Protein AF-A0A7X8MLB0-F1 (afdb_monomer)

Structure (mmCIF, N/CA/C/O backbone):
data_AF-A0A7X8MLB0-F1
#
_entry.id   AF-A0A7X8MLB0-F1
#
loop_
_atom_site.group_PDB
_atom_site.id
_atom_site.type_symbol
_atom_site.label_atom_id
_atom_site.label_alt_id
_atom_site.label_comp_id
_atom_site.label_asym_id
_atom_site.label_entity_id
_atom_site.label_seq_id
_atom_site.pdbx_PDB_ins_code
_atom_site.Cartn_x
_atom_site.Cartn_y
_atom_site.Cartn_z
_atom_site.occupancy
_atom_site.B_iso_or_equiv
_atom_site.auth_seq_id
_atom_site.auth_comp_id
_atom_site.auth_asym_id
_atom_site.auth_atom_id
_atom_site.pdbx_PDB_model_num
ATOM 1 N N . GLY A 1 1 ? 17.097 11.335 -36.780 1.00 75.88 1 GLY A N 1
ATOM 2 C CA . GLY A 1 1 ? 16.894 11.159 -35.341 1.00 75.88 1 GLY A CA 1
ATOM 3 C C . GLY A 1 1 ? 16.564 9.727 -34.998 1.00 75.88 1 GLY A C 1
ATOM 4 O O . GLY A 1 1 ? 16.256 8.957 -35.901 1.00 75.88 1 GLY A O 1
ATOM 5 N N . GLY A 1 2 ? 16.671 9.376 -33.719 1.00 93.12 2 GLY A N 1
ATOM 6 C CA . GLY A 1 2 ? 16.409 8.037 -33.179 1.00 93.12 2 GLY A CA 1
ATOM 7 C C . GLY A 1 2 ? 15.905 8.108 -31.736 1.00 93.12 2 GLY A C 1
ATOM 8 O O . GLY A 1 2 ? 15.562 9.189 -31.262 1.00 93.12 2 GLY A O 1
ATOM 9 N N . ILE A 1 3 ? 15.863 6.971 -31.044 1.00 95.88 3 ILE A N 1
ATOM 10 C CA . ILE A 1 3 ? 15.524 6.905 -29.617 1.00 95.88 3 ILE A CA 1
ATOM 11 C C . ILE A 1 3 ? 16.820 6.787 -28.817 1.00 95.88 3 ILE A C 1
ATOM 13 O O . ILE A 1 3 ? 17.641 5.917 -29.106 1.00 95.88 3 ILE A O 1
ATOM 17 N N . LEU A 1 4 ? 16.985 7.642 -27.809 1.00 95.56 4 LEU A N 1
ATOM 18 C CA . LEU A 1 4 ? 17.976 7.452 -26.756 1.00 95.56 4 LEU A CA 1
ATOM 19 C C . LEU A 1 4 ? 17.242 6.885 -25.543 1.00 95.56 4 LEU A C 1
ATOM 21 O O . LEU A 1 4 ? 16.436 7.585 -24.934 1.00 95.56 4 LEU A O 1
ATOM 25 N N . PHE A 1 5 ? 17.486 5.614 -25.229 1.00 96.69 5 PHE A N 1
ATOM 26 C CA . PHE A 1 5 ? 16.967 4.991 -24.015 1.00 96.69 5 PHE A CA 1
ATOM 27 C C . PHE A 1 5 ? 18.030 5.037 -22.919 1.00 96.69 5 PHE A C 1
ATOM 29 O O . PHE A 1 5 ? 19.157 4.594 -23.149 1.00 96.69 5 PHE A O 1
ATOM 36 N N . ILE A 1 6 ? 17.675 5.570 -21.751 1.00 94.94 6 ILE A N 1
ATOM 37 C CA . ILE A 1 6 ? 18.539 5.582 -20.567 1.00 94.94 6 ILE A CA 1
ATOM 38 C C . ILE A 1 6 ? 17.769 4.949 -19.416 1.00 94.94 6 ILE A C 1
ATOM 40 O O . ILE A 1 6 ? 16.798 5.524 -18.920 1.00 94.94 6 ILE A O 1
ATOM 44 N N . ASP A 1 7 ? 18.211 3.766 -19.005 1.00 94.56 7 ASP A N 1
ATOM 45 C CA . ASP A 1 7 ? 17.739 3.151 -17.770 1.00 94.56 7 ASP A CA 1
ATOM 46 C C . ASP A 1 7 ? 18.422 3.804 -16.562 1.00 94.56 7 ASP A C 1
ATOM 48 O O . ASP A 1 7 ? 19.517 4.355 -16.684 1.00 94.56 7 ASP A O 1
ATOM 52 N N . GLU A 1 8 ? 17.762 3.753 -15.411 1.00 92.19 8 GLU A N 1
ATOM 53 C CA . GLU A 1 8 ? 18.256 4.295 -14.140 1.00 92.19 8 GLU A CA 1
ATOM 54 C C . GLU A 1 8 ? 18.731 5.766 -14.209 1.00 92.19 8 GLU A C 1
ATOM 56 O O . GLU A 1 8 ? 19.708 6.155 -13.570 1.00 92.19 8 GLU A O 1
ATOM 61 N N . ILE A 1 9 ? 18.014 6.639 -14.935 1.00 92.62 9 ILE A N 1
ATOM 62 C CA . ILE A 1 9 ? 18.381 8.066 -15.083 1.00 92.62 9 ILE A CA 1
ATOM 63 C C . ILE A 1 9 ? 18.523 8.793 -13.736 1.00 92.62 9 ILE A C 1
ATOM 65 O O . ILE A 1 9 ? 19.246 9.780 -13.636 1.00 92.62 9 ILE A O 1
ATOM 69 N N . GLY A 1 10 ? 17.853 8.307 -12.688 1.00 89.88 10 GLY A N 1
ATOM 70 C CA . GLY A 1 10 ? 17.958 8.870 -11.343 1.00 89.88 10 GLY A CA 1
ATOM 71 C C . GLY A 1 10 ? 19.294 8.617 -10.646 1.00 89.88 10 GLY A C 1
ATOM 72 O O . GLY A 1 10 ? 19.620 9.354 -9.724 1.00 89.88 10 GLY A O 1
ATOM 73 N N . GLU A 1 11 ? 20.078 7.635 -11.092 1.00 92.50 11 GLU A N 1
ATOM 74 C CA . GLU A 1 11 ? 21.445 7.408 -10.602 1.00 92.50 11 GLU A CA 1
ATOM 75 C C . GLU A 1 11 ? 22.467 8.324 -11.297 1.00 92.50 11 GLU A C 1
ATOM 77 O O . GLU A 1 11 ? 23.601 8.468 -10.839 1.00 92.50 11 GLU A O 1
ATOM 82 N N . MET A 1 12 ? 22.079 8.966 -12.406 1.00 91.44 12 MET A N 1
ATOM 83 C CA . MET A 1 12 ? 22.925 9.926 -13.107 1.00 91.44 12 MET A CA 1
ATOM 84 C C . MET A 1 12 ? 23.097 11.187 -12.265 1.00 91.44 12 MET A C 1
ATOM 86 O O . MET A 1 12 ? 22.115 11.775 -11.809 1.00 91.44 12 MET A O 1
ATOM 90 N N . ASP A 1 13 ? 24.335 11.654 -12.111 1.00 89.94 13 ASP A N 1
ATOM 91 C CA . ASP A 1 13 ? 24.597 12.885 -11.378 1.00 89.94 13 ASP A CA 1
ATOM 92 C C . ASP A 1 13 ? 23.930 14.104 -12.040 1.00 89.94 13 ASP A C 1
ATOM 94 O O . ASP A 1 13 ? 23.676 14.164 -13.249 1.00 89.94 13 ASP A O 1
ATOM 98 N N . GLN A 1 14 ? 23.659 15.121 -11.227 1.00 85.81 14 GLN A N 1
ATOM 99 C CA . GLN A 1 14 ? 22.890 16.282 -11.661 1.00 85.81 14 GLN A CA 1
ATOM 100 C C . GLN A 1 14 ? 23.606 17.117 -12.738 1.00 85.81 14 GLN A C 1
ATOM 102 O O . GLN A 1 14 ? 22.943 17.774 -13.544 1.00 85.81 14 GLN A O 1
ATOM 107 N N . LEU A 1 15 ? 24.944 17.088 -12.796 1.00 88.31 15 LEU A N 1
ATOM 108 C CA . LEU A 1 15 ? 25.703 17.785 -13.834 1.00 88.31 15 LEU A CA 1
ATOM 109 C C . LEU A 1 15 ? 25.493 17.107 -15.192 1.00 88.31 15 LEU A C 1
ATOM 111 O O . LEU A 1 15 ? 25.243 17.800 -16.181 1.00 88.31 15 LEU A O 1
ATOM 115 N N . LEU A 1 16 ? 25.552 15.775 -15.248 1.00 90.00 16 LEU A N 1
ATOM 116 C CA . LEU A 1 16 ? 25.266 15.015 -16.463 1.00 90.00 16 LEU A CA 1
ATOM 117 C C . LEU A 1 16 ? 23.807 15.158 -16.904 1.00 90.00 16 LEU A C 1
ATOM 119 O O . LEU A 1 16 ? 23.569 15.379 -18.091 1.00 90.00 16 LEU A O 1
ATOM 123 N N . GLN A 1 17 ? 22.846 15.146 -15.975 1.00 89.50 17 GLN A N 1
ATOM 124 C CA . GLN A 1 17 ? 21.438 15.411 -16.304 1.00 89.50 17 GLN A CA 1
ATOM 125 C C . GLN A 1 17 ? 21.255 16.799 -16.944 1.00 89.50 17 GLN A C 1
ATOM 127 O O . GLN A 1 17 ? 20.556 16.939 -17.948 1.00 89.50 17 GLN A O 1
ATOM 132 N N . ASN A 1 18 ? 21.929 17.827 -16.416 1.00 88.62 18 ASN A N 1
ATOM 133 C CA . ASN A 1 18 ? 21.887 19.178 -16.982 1.00 88.62 18 ASN A CA 1
ATOM 134 C C . ASN A 1 18 ? 22.575 19.259 -18.356 1.00 88.62 18 ASN A C 1
ATOM 136 O O . ASN A 1 18 ? 22.093 19.961 -19.245 1.00 88.62 18 ASN A O 1
ATOM 140 N N . LYS A 1 19 ? 23.679 18.527 -18.563 1.00 90.12 19 LYS A N 1
ATOM 141 C CA . LYS A 1 19 ? 24.317 18.414 -19.886 1.00 90.12 19 LYS A CA 1
ATOM 142 C C . LYS A 1 19 ? 23.384 17.738 -20.890 1.00 90.12 19 LYS A C 1
ATOM 144 O O . LYS A 1 19 ? 23.244 18.236 -22.003 1.00 90.12 19 LYS A O 1
ATOM 149 N N . LEU A 1 20 ? 22.713 16.655 -20.497 1.00 92.50 20 LEU A N 1
ATOM 150 C CA . LEU A 1 20 ? 21.730 15.966 -21.332 1.00 92.50 20 LEU A CA 1
ATOM 151 C C . LEU A 1 20 ? 20.558 16.887 -21.696 1.00 92.50 20 LEU A C 1
ATOM 153 O O . LEU A 1 20 ? 20.163 16.933 -22.859 1.00 92.50 20 LEU A O 1
ATOM 157 N N . LEU A 1 21 ? 20.061 17.674 -20.738 1.00 91.94 21 LEU A N 1
ATOM 158 C CA . LEU A 1 21 ? 19.027 18.681 -20.981 1.00 91.94 21 LEU A CA 1
ATOM 159 C C . LEU A 1 21 ? 19.464 19.688 -22.053 1.00 91.94 21 LEU A C 1
ATOM 161 O O . LEU A 1 21 ? 18.720 19.940 -22.996 1.00 91.94 21 LEU A O 1
ATOM 165 N N . LYS A 1 22 ? 20.692 20.209 -21.949 1.00 91.81 22 LYS A N 1
ATOM 166 C CA . LYS A 1 22 ? 21.244 21.139 -22.939 1.00 91.81 22 LYS A CA 1
ATOM 167 C C . LYS A 1 22 ? 21.326 20.507 -24.331 1.00 91.81 22 LYS A C 1
ATOM 169 O O . LYS A 1 22 ? 20.982 21.140 -25.320 1.00 91.81 22 LYS A O 1
ATOM 174 N N . VAL A 1 23 ? 21.711 19.233 -24.413 1.00 93.94 23 VAL A N 1
ATOM 175 C CA . VAL A 1 23 ? 21.733 18.492 -25.684 1.00 93.94 23 VAL A CA 1
ATOM 176 C C . VAL A 1 23 ? 20.327 18.348 -26.275 1.00 93.94 23 VAL A C 1
ATOM 178 O O . VAL A 1 23 ? 20.166 18.492 -27.485 1.00 93.94 23 VAL A O 1
ATOM 181 N N . MET A 1 24 ? 19.309 18.096 -25.446 1.00 93.00 24 MET A N 1
ATOM 182 C CA . MET A 1 24 ? 17.912 18.033 -25.897 1.00 93.00 24 MET A CA 1
ATOM 183 C C . MET A 1 24 ? 17.410 19.385 -26.426 1.00 93.00 24 MET A C 1
ATOM 185 O O . MET A 1 24 ? 16.632 19.412 -27.379 1.00 93.00 24 MET A O 1
ATOM 189 N N . GLU A 1 25 ? 17.849 20.495 -25.825 1.00 92.25 25 GLU A N 1
ATOM 190 C CA . GLU A 1 25 ? 17.516 21.859 -26.260 1.00 92.25 25 GLU A CA 1
ATOM 191 C C . GLU A 1 25 ? 18.207 22.228 -27.577 1.00 92.25 25 GLU A C 1
ATOM 193 O O . GLU A 1 25 ? 17.547 22.629 -28.536 1.00 92.25 25 GLU A O 1
ATOM 198 N N . ASP A 1 26 ? 19.526 22.044 -27.636 1.00 93.19 26 ASP A N 1
ATOM 199 C CA . ASP A 1 26 ? 20.359 22.450 -28.770 1.00 93.19 26 ASP A CA 1
ATOM 200 C C . ASP A 1 26 ? 20.247 21.476 -29.956 1.00 93.19 26 ASP A C 1
ATOM 202 O O . ASP A 1 26 ? 20.662 21.790 -31.076 1.00 93.19 26 ASP A O 1
ATOM 206 N N . LYS A 1 27 ? 19.727 20.261 -29.715 1.00 94.31 27 LYS A N 1
ATOM 207 C CA . LYS A 1 27 ? 19.747 19.117 -30.647 1.00 94.31 27 LYS A CA 1
ATOM 208 C C . LYS A 1 27 ? 21.145 18.832 -31.197 1.00 94.31 27 LYS A C 1
ATOM 210 O O . LYS A 1 27 ? 21.307 18.322 -32.312 1.00 94.31 27 LYS A O 1
ATOM 215 N N . ARG A 1 28 ? 22.170 19.191 -30.426 1.00 93.56 28 ARG A N 1
ATOM 216 C CA . ARG A 1 28 ? 23.588 19.083 -30.761 1.00 93.56 28 ARG A CA 1
ATOM 217 C C . ARG A 1 28 ? 24.391 18.773 -29.509 1.00 93.56 28 ARG A C 1
ATOM 219 O O . ARG A 1 28 ? 24.087 19.254 -28.423 1.00 93.56 28 ARG A O 1
ATOM 226 N N . VAL A 1 29 ? 25.437 17.975 -29.680 1.00 92.31 29 VAL A N 1
ATOM 227 C CA . VAL A 1 29 ? 26.425 17.687 -28.638 1.00 92.31 29 VAL A CA 1
ATOM 228 C C . VAL A 1 29 ? 27.712 18.416 -28.978 1.00 92.31 29 VAL A C 1
ATOM 230 O O . VAL A 1 29 ? 28.248 18.253 -30.075 1.00 92.31 29 VAL A O 1
ATOM 233 N N . TYR A 1 30 ? 28.217 19.181 -28.016 1.00 88.81 30 TYR A N 1
ATOM 234 C CA . TYR A 1 30 ? 29.536 19.798 -28.071 1.00 88.81 30 TYR A CA 1
ATOM 235 C C . TYR A 1 30 ? 30.523 18.956 -27.266 1.00 88.81 30 TYR A C 1
ATOM 237 O O . TYR A 1 30 ? 30.190 18.455 -26.190 1.00 88.81 30 TYR A O 1
ATOM 245 N N . PHE A 1 31 ? 31.729 18.785 -27.801 1.00 87.38 31 PHE A N 1
ATOM 246 C CA . PHE A 1 31 ? 32.771 17.974 -27.181 1.00 87.38 31 PHE A CA 1
ATOM 247 C C . PHE A 1 31 ? 33.761 18.869 -26.444 1.00 87.38 31 PHE A C 1
ATOM 249 O O . PHE A 1 31 ? 34.205 19.887 -26.966 1.00 87.38 31 PHE A O 1
ATOM 256 N N . GLU A 1 32 ? 34.139 18.455 -25.240 1.00 83.25 32 GLU A N 1
ATOM 257 C CA . GLU A 1 32 ? 35.184 19.092 -24.445 1.00 83.25 32 GLU A CA 1
ATOM 258 C C . GLU A 1 32 ? 36.290 18.063 -24.210 1.00 83.25 32 GLU A C 1
ATOM 260 O O . GLU A 1 32 ? 36.026 16.928 -23.810 1.00 83.25 32 GLU A O 1
ATOM 265 N N . SER A 1 33 ? 37.539 18.439 -24.483 1.00 85.50 33 SER A N 1
ATOM 266 C CA . SER A 1 33 ? 38.702 17.597 -24.213 1.00 85.50 33 SER A CA 1
ATOM 267 C C . SER A 1 33 ? 39.874 18.467 -23.798 1.00 85.50 33 SER A C 1
ATOM 269 O O . SER A 1 33 ? 40.210 19.425 -24.489 1.00 85.50 33 SER A O 1
ATOM 271 N N . SER A 1 34 ? 40.539 18.097 -22.705 1.00 86.25 34 SER A N 1
ATOM 272 C CA . SER A 1 34 ? 41.794 18.721 -22.272 1.00 86.25 34 SER A CA 1
ATOM 273 C C . SER A 1 34 ? 42.952 18.498 -23.254 1.00 86.25 34 SER A C 1
ATOM 275 O O . SER A 1 34 ? 43.983 19.150 -23.132 1.00 86.25 34 SER A O 1
ATOM 277 N N . TYR A 1 35 ? 42.789 17.587 -24.218 1.00 83.00 35 TYR A N 1
ATOM 278 C CA . TYR A 1 35 ? 43.778 17.259 -25.246 1.00 83.00 35 TYR A CA 1
ATOM 279 C C . TYR A 1 35 ? 43.482 17.907 -26.605 1.00 83.00 35 TYR A C 1
ATOM 281 O O . TYR A 1 35 ? 44.219 17.677 -27.562 1.00 83.00 35 TYR A O 1
ATOM 289 N N . TYR A 1 36 ? 42.397 18.677 -26.718 1.00 86.88 36 TYR A N 1
ATOM 290 C CA . TYR A 1 36 ? 42.054 19.379 -27.948 1.00 86.88 36 TYR A CA 1
ATOM 291 C C . TYR A 1 36 ? 42.668 20.782 -27.951 1.00 86.88 36 TYR A C 1
ATOM 293 O O . TYR A 1 36 ? 42.323 21.616 -27.117 1.00 86.88 36 TYR A O 1
ATOM 301 N N . ASP A 1 37 ? 43.547 21.041 -28.920 1.00 87.25 37 ASP A N 1
ATOM 302 C CA . ASP A 1 37 ? 44.067 22.376 -29.215 1.00 87.25 37 ASP A CA 1
ATOM 303 C C . ASP A 1 37 ? 43.554 22.823 -30.599 1.00 87.25 37 ASP A C 1
ATOM 305 O O . ASP A 1 37 ? 43.917 22.207 -31.610 1.00 87.25 37 ASP A O 1
ATOM 309 N N . PRO A 1 38 ? 42.730 23.888 -30.693 1.00 84.88 38 PRO A N 1
ATOM 310 C CA . PRO A 1 38 ? 42.233 24.384 -31.978 1.00 84.88 38 PRO A CA 1
ATOM 311 C C . PRO A 1 38 ? 43.366 24.804 -32.934 1.00 84.88 38 PRO A C 1
ATOM 313 O O . PRO A 1 38 ? 43.187 24.776 -34.159 1.00 84.88 38 PRO A O 1
ATOM 316 N N . HIS A 1 39 ? 44.552 25.126 -32.409 1.00 88.00 39 HIS A N 1
ATOM 317 C CA . HIS A 1 39 ? 45.716 25.558 -33.177 1.00 88.00 39 HIS A CA 1
ATOM 318 C C . HIS A 1 39 ? 46.655 24.418 -33.607 1.00 88.00 39 HIS A C 1
ATOM 320 O O . HIS A 1 39 ? 47.503 24.658 -34.464 1.00 88.00 39 HIS A O 1
ATOM 326 N N . ASP A 1 40 ? 46.491 23.176 -33.125 1.00 90.56 40 ASP A N 1
ATOM 327 C CA . ASP A 1 40 ? 47.338 22.058 -33.575 1.00 90.56 40 ASP A CA 1
ATOM 328 C C . ASP A 1 40 ? 46.998 21.685 -35.030 1.00 90.56 40 ASP A C 1
ATOM 330 O O . ASP A 1 40 ? 45.890 21.243 -35.356 1.00 90.56 40 ASP A O 1
ATOM 334 N N . GLU A 1 41 ? 47.948 21.890 -35.942 1.00 88.12 41 GLU A N 1
ATOM 335 C CA . GLU A 1 41 ? 47.798 21.610 -37.375 1.00 88.12 41 GLU A CA 1
ATOM 336 C C . GLU A 1 41 ? 47.713 20.111 -37.696 1.00 88.12 41 GLU A C 1
ATOM 338 O O . GLU A 1 41 ? 47.231 19.738 -38.767 1.00 88.12 41 GLU A O 1
ATOM 343 N N . ARG A 1 42 ? 48.130 19.239 -36.768 1.00 90.62 42 ARG A N 1
ATOM 344 C CA . ARG A 1 42 ? 48.067 17.777 -36.926 1.00 90.62 42 ARG A CA 1
ATOM 345 C C . ARG A 1 42 ? 46.659 17.227 -36.716 1.00 90.62 42 ARG A C 1
ATOM 347 O O . ARG A 1 42 ? 46.381 16.107 -37.141 1.00 90.62 42 ARG A O 1
ATOM 354 N N . ILE A 1 43 ? 45.764 17.992 -36.082 1.00 88.31 43 ILE A N 1
ATOM 355 C CA . ILE A 1 43 ? 44.370 17.587 -35.885 1.00 88.31 43 ILE A CA 1
ATOM 356 C C . ILE A 1 43 ? 43.606 17.750 -37.208 1.00 88.31 43 ILE A C 1
ATOM 358 O O . ILE A 1 43 ? 43.533 18.860 -37.748 1.00 88.31 43 ILE A O 1
ATOM 362 N N . PRO A 1 44 ? 42.979 16.681 -37.737 1.00 91.94 44 PRO A N 1
ATOM 363 C CA . PRO A 1 44 ? 42.219 16.767 -38.976 1.00 91.94 44 PRO A CA 1
ATOM 364 C C . PRO A 1 44 ? 41.097 17.811 -38.916 1.00 91.94 44 PRO A C 1
ATOM 366 O O . PRO A 1 44 ? 40.369 17.904 -37.928 1.00 91.94 44 PRO A O 1
ATOM 369 N N . ARG A 1 45 ? 40.876 18.545 -40.017 1.00 87.75 45 ARG A N 1
ATOM 370 C CA . ARG A 1 45 ? 39.834 19.593 -40.100 1.00 87.75 45 ARG A CA 1
ATOM 371 C C . ARG A 1 45 ? 38.427 19.104 -39.735 1.00 87.75 45 ARG A C 1
ATOM 373 O O . ARG A 1 45 ? 37.641 19.879 -39.204 1.00 87.75 45 ARG A O 1
ATOM 380 N N . TYR A 1 46 ? 38.100 17.840 -40.015 1.00 86.69 46 TYR A N 1
ATOM 381 C CA . TYR A 1 46 ? 36.794 17.277 -39.658 1.00 86.69 46 TYR A CA 1
ATOM 382 C C . TYR A 1 46 ? 36.627 17.103 -38.140 1.00 86.69 46 TYR A C 1
ATOM 384 O O . TYR A 1 46 ? 35.523 17.287 -37.641 1.00 86.69 46 TYR A O 1
ATOM 392 N N . ILE A 1 47 ? 37.709 16.820 -37.402 1.00 86.50 47 ILE A N 1
ATOM 393 C CA . ILE A 1 47 ? 37.698 16.795 -35.933 1.00 86.50 47 ILE A CA 1
ATOM 394 C C . ILE A 1 47 ? 37.523 18.215 -35.395 1.00 86.50 47 ILE A C 1
ATOM 396 O O . ILE A 1 47 ? 36.680 18.422 -34.532 1.00 86.50 47 ILE A O 1
ATOM 400 N N . LYS A 1 48 ? 38.233 19.208 -35.951 1.00 87.69 48 LYS A N 1
ATOM 401 C CA . LYS A 1 48 ? 38.061 20.615 -35.541 1.00 87.69 48 LYS A CA 1
ATOM 402 C C . LYS A 1 48 ? 36.611 21.083 -35.692 1.00 87.69 48 LYS A C 1
ATOM 404 O O . LYS A 1 48 ? 36.038 21.608 -34.746 1.00 87.69 48 LYS A O 1
ATOM 409 N N . ARG A 1 49 ? 35.971 20.753 -36.822 1.00 86.94 49 ARG A N 1
ATOM 410 C CA . ARG A 1 49 ? 34.536 21.005 -37.044 1.00 86.94 49 ARG A CA 1
ATOM 411 C C . ARG A 1 49 ? 33.623 20.318 -36.030 1.00 86.94 49 ARG A C 1
ATOM 413 O O . ARG A 1 49 ? 32.626 20.901 -35.639 1.00 86.94 49 ARG A O 1
ATOM 420 N N . ILE A 1 50 ? 33.937 19.098 -35.593 1.00 88.00 50 ILE A N 1
ATOM 421 C CA . ILE A 1 50 ? 33.146 18.399 -34.564 1.00 88.00 50 ILE A CA 1
ATOM 422 C C . ILE A 1 50 ? 33.185 19.151 -33.225 1.00 88.00 50 ILE A C 1
ATOM 424 O O . ILE A 1 50 ? 32.166 19.218 -32.542 1.00 88.00 50 ILE A O 1
ATOM 428 N N . PHE A 1 51 ? 34.333 19.724 -32.858 1.00 88.69 51 PHE A N 1
ATOM 429 C CA . PHE A 1 51 ? 34.480 20.511 -31.631 1.00 88.69 51 PHE A CA 1
ATOM 430 C C . PHE A 1 51 ? 33.883 21.924 -31.757 1.00 88.69 51 PHE A C 1
ATOM 432 O O . PHE A 1 51 ? 33.293 22.411 -30.799 1.00 88.69 51 PHE A O 1
ATOM 439 N N . GLU A 1 52 ? 33.997 22.564 -32.925 1.00 86.81 52 GLU A N 1
ATOM 440 C CA . GLU A 1 52 ? 33.466 23.912 -33.188 1.00 86.81 52 GLU A CA 1
ATOM 441 C C . GLU A 1 52 ? 31.943 23.918 -33.391 1.00 86.81 52 GLU A C 1
ATOM 443 O O . GLU A 1 52 ? 31.220 24.660 -32.728 1.00 86.81 52 GLU A O 1
ATOM 448 N N . ASP A 1 53 ? 31.446 23.068 -34.289 1.00 88.88 53 ASP A N 1
ATOM 449 C CA . ASP A 1 53 ? 30.042 23.068 -34.705 1.00 88.88 53 ASP A CA 1
ATOM 450 C C . ASP A 1 53 ? 29.184 22.135 -33.835 1.00 88.88 53 ASP A C 1
ATOM 452 O O . ASP A 1 53 ? 27.952 22.237 -33.824 1.00 88.88 53 ASP A O 1
ATOM 456 N N . GLY A 1 54 ? 29.808 21.195 -33.122 1.00 90.19 54 GLY A N 1
ATOM 457 C CA . GLY A 1 54 ? 29.123 20.088 -32.462 1.00 90.19 54 GLY A CA 1
ATOM 458 C C . GLY A 1 54 ? 28.593 19.044 -33.452 1.00 90.19 54 GLY A C 1
ATOM 459 O O . GLY A 1 54 ? 28.612 19.213 -34.677 1.00 90.19 54 GLY A O 1
ATOM 460 N N . VAL A 1 55 ? 28.072 17.941 -32.920 1.00 91.88 55 VAL A N 1
ATOM 461 C CA . VAL A 1 55 ? 27.457 16.861 -33.710 1.00 91.88 55 VAL A CA 1
ATOM 462 C C . VAL A 1 55 ? 25.941 16.881 -33.519 1.00 91.88 55 VAL A C 1
ATOM 464 O O . VAL A 1 55 ? 25.490 17.013 -32.382 1.00 91.88 55 VAL A O 1
ATOM 467 N N . PRO A 1 56 ? 25.135 16.740 -34.591 1.00 92.25 56 PRO A N 1
ATOM 468 C CA . PRO A 1 56 ? 23.685 16.623 -34.472 1.00 92.25 56 PRO A CA 1
ATOM 469 C C . PRO A 1 56 ? 23.273 15.467 -33.555 1.00 92.25 56 PRO A C 1
ATOM 471 O O . PRO A 1 56 ? 23.702 14.330 -33.739 1.00 92.25 56 PRO A O 1
ATOM 474 N N . ALA A 1 57 ? 22.396 15.760 -32.604 1.00 93.44 57 ALA A N 1
ATOM 475 C CA . ALA A 1 57 ? 21.878 14.835 -31.606 1.00 93.44 57 ALA A CA 1
ATOM 476 C C . ALA A 1 57 ? 20.363 15.025 -31.461 1.00 93.44 57 ALA A C 1
ATOM 478 O O . ALA A 1 57 ? 19.839 15.361 -30.406 1.00 93.44 57 ALA A O 1
ATOM 479 N N . ASP A 1 58 ? 19.658 14.843 -32.572 1.00 94.38 58 ASP A N 1
ATOM 480 C CA . ASP A 1 58 ? 18.201 14.928 -32.625 1.00 94.38 58 ASP A CA 1
ATOM 481 C C . ASP A 1 58 ? 17.607 13.560 -32.264 1.00 94.38 58 ASP A C 1
ATOM 483 O O . ASP A 1 58 ? 17.477 12.683 -33.121 1.00 94.38 58 ASP A O 1
ATOM 487 N N . PHE A 1 59 ? 17.319 13.336 -30.984 1.00 95.00 59 PHE A N 1
ATOM 488 C CA . PHE A 1 59 ? 16.740 12.090 -30.478 1.00 95.00 59 PHE A CA 1
ATOM 489 C C . PHE A 1 59 ? 15.468 12.339 -29.666 1.00 95.00 59 PHE A C 1
ATOM 491 O O . PHE A 1 59 ? 15.256 13.416 -29.114 1.00 95.00 59 PHE A O 1
ATOM 498 N N . VAL A 1 60 ? 14.636 11.304 -29.564 1.00 94.69 60 VAL A N 1
ATOM 499 C CA . VAL A 1 60 ? 13.581 11.210 -28.554 1.00 94.69 60 VAL A CA 1
ATOM 500 C C . VAL A 1 60 ? 14.173 10.502 -27.343 1.00 94.69 60 VAL A C 1
ATOM 502 O O . VAL A 1 60 ? 14.665 9.380 -27.464 1.00 94.69 60 VAL A O 1
ATOM 505 N N . LEU A 1 61 ? 14.155 11.165 -26.190 1.00 94.75 61 LEU A N 1
ATOM 506 C CA . LEU A 1 61 ? 14.617 10.573 -24.942 1.00 94.75 61 LEU A CA 1
ATOM 507 C C . LEU A 1 61 ? 13.505 9.724 -24.323 1.00 94.75 61 LEU A C 1
ATOM 509 O O . LEU A 1 61 ? 12.399 10.216 -24.105 1.00 94.75 61 LEU A O 1
ATOM 513 N N . ILE A 1 62 ? 13.825 8.474 -24.000 1.00 95.69 62 ILE A N 1
ATOM 514 C CA . ILE A 1 62 ? 13.018 7.623 -23.124 1.00 95.69 62 ILE A CA 1
ATOM 515 C C . ILE A 1 62 ? 13.894 7.289 -21.920 1.00 95.69 62 ILE A C 1
ATOM 517 O O . ILE A 1 62 ? 14.882 6.571 -22.050 1.00 95.69 62 ILE A O 1
ATOM 521 N N . ALA A 1 63 ? 13.556 7.841 -20.760 1.00 93.50 63 ALA A N 1
ATOM 522 C CA . ALA A 1 63 ? 14.314 7.641 -19.533 1.00 93.50 63 ALA A CA 1
ATOM 523 C C . ALA A 1 63 ? 13.478 6.865 -18.509 1.00 93.50 63 ALA A C 1
ATOM 525 O O . ALA A 1 63 ? 12.288 7.144 -18.353 1.00 93.50 63 ALA A O 1
ATOM 526 N N . ALA A 1 64 ? 14.095 5.906 -17.820 1.00 93.31 64 ALA A N 1
ATOM 527 C CA . ALA A 1 64 ? 13.466 5.106 -16.771 1.00 93.31 64 ALA A CA 1
ATOM 528 C C . ALA A 1 64 ? 14.234 5.250 -15.451 1.00 93.31 64 ALA A C 1
ATOM 530 O O . ALA A 1 64 ? 15.441 5.475 -15.448 1.00 93.31 64 ALA A O 1
ATOM 531 N N . THR A 1 65 ? 13.538 5.176 -14.317 1.00 90.75 65 THR A N 1
ATOM 532 C CA . THR A 1 65 ? 14.150 5.217 -12.982 1.00 90.75 65 THR A CA 1
ATOM 533 C C . THR A 1 65 ? 13.205 4.636 -11.936 1.00 90.75 65 THR A C 1
ATOM 535 O O . THR A 1 65 ? 11.987 4.705 -12.089 1.00 90.75 65 THR A O 1
ATOM 538 N N . THR A 1 66 ? 13.769 4.098 -10.857 1.00 86.12 66 THR A N 1
ATOM 539 C CA . THR A 1 66 ? 13.038 3.683 -9.649 1.00 86.12 66 THR A CA 1
ATOM 540 C C . THR A 1 66 ? 13.092 4.735 -8.538 1.00 86.12 66 THR A C 1
ATOM 542 O O . THR A 1 66 ? 12.518 4.530 -7.469 1.00 86.12 66 THR A O 1
ATOM 545 N N . ARG A 1 67 ? 13.810 5.843 -8.759 1.00 86.19 67 ARG A N 1
ATOM 546 C CA . ARG A 1 67 ? 13.918 6.964 -7.816 1.00 86.19 67 ARG A CA 1
ATOM 547 C C . ARG A 1 67 ? 12.612 7.743 -7.733 1.00 86.19 67 ARG A C 1
ATOM 549 O O . ARG A 1 67 ? 11.868 7.826 -8.711 1.00 86.19 67 ARG A O 1
ATOM 556 N N . SER A 1 68 ? 12.357 8.343 -6.573 1.00 82.06 68 SER A N 1
ATOM 557 C CA . SER A 1 68 ? 11.203 9.225 -6.403 1.00 82.06 68 SER A CA 1
ATOM 558 C C . SER A 1 68 ? 11.341 10.479 -7.271 1.00 82.06 68 SER A C 1
ATOM 560 O O . SER A 1 68 ? 12.443 10.919 -7.605 1.00 82.06 68 SER A O 1
ATOM 562 N N . LYS A 1 69 ? 10.214 11.092 -7.643 1.00 85.06 69 LYS A N 1
ATOM 563 C CA . LYS A 1 69 ? 10.218 12.304 -8.479 1.00 85.06 69 LYS A CA 1
ATOM 564 C C . LYS A 1 69 ? 10.913 13.482 -7.783 1.00 85.06 69 LYS A C 1
ATOM 566 O O . LYS A 1 69 ? 11.385 14.402 -8.445 1.00 85.06 69 LYS A O 1
ATOM 571 N N . GLU A 1 70 ? 10.957 13.480 -6.454 1.00 84.38 70 GLU A N 1
ATOM 572 C CA . GLU A 1 70 ? 11.657 14.466 -5.631 1.00 84.38 70 GLU A CA 1
ATOM 573 C C . GLU A 1 70 ? 13.185 14.347 -5.745 1.00 84.38 70 GLU A C 1
ATOM 575 O O . GLU A 1 70 ? 13.886 15.334 -5.535 1.00 84.38 70 GLU A O 1
ATOM 580 N N . GLU A 1 71 ? 13.695 13.167 -6.109 1.00 84.31 71 GLU A N 1
ATOM 581 C CA . GLU A 1 71 ? 15.126 12.906 -6.316 1.00 84.31 71 GLU A CA 1
ATOM 582 C C . GLU A 1 71 ? 15.605 13.290 -7.727 1.00 84.31 71 GLU A C 1
ATOM 584 O O . GLU A 1 71 ? 16.807 13.415 -7.955 1.00 84.31 71 GLU A O 1
ATOM 589 N N . ILE A 1 72 ? 14.694 13.511 -8.680 1.00 87.44 72 ILE A N 1
ATOM 590 C CA . ILE A 1 72 ? 15.043 13.926 -10.045 1.00 87.44 72 ILE A CA 1
ATOM 591 C C . ILE A 1 72 ? 15.052 15.455 -10.156 1.00 87.44 72 ILE A C 1
ATOM 593 O O . ILE A 1 72 ? 14.148 16.141 -9.674 1.00 87.44 72 ILE A O 1
ATOM 597 N N . SER A 1 73 ? 16.061 15.999 -10.848 1.00 85.88 73 SER A N 1
ATOM 598 C CA . SER A 1 73 ? 16.231 17.444 -11.043 1.00 85.88 73 SER A CA 1
ATOM 599 C C . SER A 1 73 ? 14.949 18.113 -11.578 1.00 85.88 73 SER A C 1
ATOM 601 O O . SER A 1 73 ? 14.466 17.726 -12.648 1.00 85.88 73 SER A O 1
ATOM 603 N N . PRO A 1 74 ? 14.422 19.172 -10.924 1.00 87.69 74 PRO A N 1
ATOM 604 C CA . PRO A 1 74 ? 13.226 19.877 -11.392 1.00 87.69 74 PRO A CA 1
ATOM 605 C C . PRO A 1 74 ? 13.346 20.416 -12.823 1.00 87.69 74 PRO A C 1
ATOM 607 O O . PRO A 1 74 ? 12.365 20.422 -13.565 1.00 87.69 74 PRO A O 1
ATOM 610 N N . ALA A 1 75 ? 14.551 20.826 -13.237 1.00 87.25 75 ALA A N 1
ATOM 611 C CA . ALA A 1 75 ? 14.809 21.294 -14.599 1.00 87.25 75 ALA A CA 1
ATOM 612 C C . ALA A 1 75 ? 14.560 20.182 -15.630 1.00 87.25 75 ALA A C 1
ATOM 614 O O . ALA A 1 75 ? 13.884 20.404 -16.633 1.00 87.25 75 ALA A O 1
ATOM 615 N N . PHE A 1 76 ? 15.035 18.972 -15.339 1.00 86.62 76 PHE A N 1
ATOM 616 C CA . PHE A 1 76 ? 14.853 17.802 -16.191 1.00 86.62 76 PHE A CA 1
ATOM 617 C C . PHE A 1 76 ? 13.385 17.374 -16.263 1.00 86.62 76 PHE A C 1
ATOM 619 O O . PHE A 1 76 ? 12.841 17.172 -17.350 1.00 86.62 76 PHE A O 1
ATOM 626 N N . ARG A 1 77 ? 12.711 17.352 -15.107 1.00 88.69 77 ARG A N 1
ATOM 627 C CA . ARG A 1 77 ? 11.278 17.047 -14.997 1.00 88.69 77 ARG A CA 1
ATOM 628 C C . ARG A 1 77 ? 10.407 18.040 -15.760 1.00 88.69 77 ARG A C 1
ATOM 630 O O . ARG A 1 77 ? 9.435 17.644 -16.382 1.00 88.69 77 ARG A O 1
ATOM 637 N N . SER A 1 78 ? 10.782 19.320 -15.795 1.00 89.38 78 SER A N 1
ATOM 638 C CA . SER A 1 78 ? 10.026 20.337 -16.542 1.00 89.38 78 SER A CA 1
ATOM 639 C C . SER A 1 78 ? 10.024 20.131 -18.065 1.00 89.38 78 SER A C 1
ATOM 641 O O . SER A 1 78 ? 9.217 20.745 -18.762 1.00 89.38 78 SER A O 1
ATOM 643 N N . ARG A 1 79 ? 10.928 19.293 -18.593 1.00 90.44 79 ARG A N 1
ATOM 644 C CA . ARG A 1 79 ? 11.085 19.024 -20.032 1.00 90.44 79 ARG A CA 1
ATOM 645 C C . ARG A 1 79 ? 10.689 17.616 -20.456 1.00 90.44 79 ARG A C 1
ATOM 647 O O . ARG A 1 79 ? 10.657 17.350 -21.655 1.00 90.44 79 ARG A O 1
ATOM 654 N N . CYS A 1 80 ? 10.368 16.744 -19.508 1.00 89.81 80 CYS A N 1
ATOM 655 C CA . CYS A 1 80 ? 9.954 15.374 -19.775 1.00 89.81 80 CYS A CA 1
ATOM 656 C C . CYS A 1 80 ? 8.523 15.163 -19.286 1.00 89.81 80 CYS A C 1
ATOM 658 O O . CYS A 1 80 ? 8.148 15.638 -18.218 1.00 89.81 80 CYS A O 1
ATOM 660 N N . MET A 1 81 ? 7.727 14.417 -20.049 1.00 91.38 81 MET A N 1
ATOM 661 C CA . MET A 1 81 ? 6.465 13.905 -19.527 1.00 91.38 81 MET A CA 1
ATOM 662 C C . MET A 1 81 ? 6.768 12.756 -18.566 1.00 91.38 81 MET A C 1
ATOM 664 O O . MET A 1 81 ? 7.423 11.787 -18.946 1.00 91.38 81 MET A O 1
ATOM 668 N N . GLU A 1 82 ? 6.300 12.873 -17.328 1.00 89.19 82 GLU A N 1
ATOM 669 C CA . GLU A 1 82 ? 6.464 11.834 -16.315 1.00 89.19 82 GLU A CA 1
ATOM 670 C C . GLU A 1 82 ? 5.398 10.756 -16.522 1.00 89.19 82 GLU A C 1
ATOM 672 O O . GLU A 1 82 ? 4.203 11.051 -16.551 1.00 89.19 82 GLU A O 1
ATOM 677 N N . ILE A 1 83 ? 5.833 9.506 -16.675 1.00 88.81 83 ILE A N 1
ATOM 678 C CA . ILE A 1 83 ? 4.949 8.346 -16.777 1.00 88.81 83 ILE A CA 1
ATOM 679 C C . ILE A 1 83 ? 5.248 7.456 -15.579 1.00 88.81 83 ILE A C 1
ATOM 681 O O . ILE A 1 83 ? 6.346 6.915 -15.459 1.00 88.81 83 ILE A O 1
ATOM 685 N N . PHE A 1 84 ? 4.270 7.322 -14.689 1.00 82.06 84 PHE A N 1
ATOM 686 C CA . PHE A 1 84 ? 4.348 6.412 -13.554 1.00 82.06 84 PHE A CA 1
ATOM 687 C C . PHE A 1 84 ? 3.743 5.072 -13.960 1.00 82.06 84 PHE A C 1
ATOM 689 O O . PHE A 1 84 ? 2.658 5.027 -14.540 1.00 82.06 84 PHE A O 1
ATOM 696 N N . PHE A 1 85 ? 4.454 3.986 -13.669 1.00 79.44 85 PHE A N 1
ATOM 697 C CA . PHE A 1 85 ? 3.931 2.644 -13.882 1.00 79.44 85 PHE A CA 1
ATOM 698 C C . PHE A 1 85 ? 3.075 2.231 -12.695 1.00 79.44 85 PHE A C 1
ATOM 700 O O . PHE A 1 85 ? 3.474 2.389 -11.540 1.00 79.44 85 PHE A O 1
ATOM 707 N N . GLU A 1 86 ? 1.913 1.664 -12.991 1.00 74.44 86 GLU A N 1
ATOM 708 C CA . GLU A 1 86 ? 1.115 1.000 -11.975 1.00 74.44 86 GLU A CA 1
ATOM 709 C C . GLU A 1 86 ? 1.805 -0.301 -11.538 1.00 74.44 86 GLU A C 1
ATOM 711 O O . GLU A 1 86 ? 2.352 -1.028 -12.380 1.00 74.44 86 GLU A O 1
ATOM 716 N N . PRO A 1 87 ? 1.786 -0.629 -10.235 1.00 74.81 87 PRO A N 1
ATOM 717 C CA . PRO A 1 87 ? 2.264 -1.918 -9.760 1.00 74.81 87 PRO A CA 1
ATOM 718 C C . PRO A 1 87 ? 1.533 -3.077 -10.449 1.00 74.81 87 PRO A C 1
ATOM 720 O O . PRO A 1 87 ? 0.318 -3.033 -10.659 1.00 74.81 87 PRO A O 1
ATOM 723 N N . LEU A 1 88 ? 2.257 -4.157 -10.757 1.00 81.69 88 LEU A N 1
ATOM 724 C CA . LEU A 1 88 ? 1.646 -5.352 -11.336 1.00 81.69 88 LEU A CA 1
ATOM 725 C C . LEU A 1 88 ? 0.656 -5.975 -10.347 1.00 81.69 88 LEU A C 1
ATOM 727 O O . LEU A 1 88 ? 0.945 -6.135 -9.162 1.00 81.69 88 LEU A O 1
ATOM 731 N N . THR A 1 89 ? -0.528 -6.336 -10.836 1.00 77.69 89 THR A N 1
ATOM 732 C CA . THR A 1 89 ? -1.527 -7.070 -10.055 1.00 77.69 89 THR A CA 1
ATOM 733 C C . THR A 1 89 ? -1.140 -8.540 -9.959 1.00 77.69 89 THR A C 1
ATOM 735 O O . THR A 1 89 ? -0.355 -9.032 -10.771 1.00 77.69 89 THR A O 1
ATOM 738 N N . ALA A 1 90 ? -1.740 -9.273 -9.018 1.00 78.12 90 ALA A N 1
ATOM 739 C CA . ALA A 1 90 ? -1.583 -10.725 -8.973 1.00 78.12 90 ALA A CA 1
ATOM 740 C C . ALA A 1 90 ? -1.948 -11.366 -10.328 1.00 78.12 90 ALA A C 1
ATOM 742 O O . ALA A 1 90 ? -1.196 -12.185 -10.841 1.00 78.12 90 ALA A O 1
ATOM 743 N N . GLU A 1 91 ? -3.035 -10.922 -10.963 1.00 83.62 91 GLU A N 1
ATOM 744 C CA . GLU A 1 91 ? -3.475 -11.402 -12.279 1.00 83.62 91 GLU A CA 1
ATOM 745 C C . GLU A 1 91 ? -2.461 -11.112 -13.402 1.00 83.62 91 GLU A C 1
ATOM 747 O O . GLU A 1 91 ? -2.194 -11.976 -14.244 1.00 83.62 91 GLU A O 1
ATOM 752 N N . HIS A 1 92 ? -1.826 -9.933 -13.388 1.00 89.38 92 HIS A N 1
ATOM 753 C CA . HIS A 1 92 ? -0.736 -9.623 -14.316 1.00 89.38 92 HIS A CA 1
ATOM 754 C C . HIS A 1 92 ? 0.446 -10.575 -14.111 1.00 89.38 92 HIS A C 1
ATOM 756 O O . HIS A 1 92 ? 1.011 -11.062 -15.088 1.00 89.38 92 HIS A O 1
ATOM 762 N N . ILE A 1 93 ? 0.802 -10.880 -12.858 1.00 91.19 93 ILE A N 1
ATOM 763 C CA . ILE A 1 93 ? 1.875 -11.832 -12.552 1.00 91.19 93 ILE A CA 1
ATOM 764 C C . ILE A 1 93 ? 1.528 -13.238 -13.045 1.00 91.19 93 ILE A C 1
ATOM 766 O O . ILE A 1 93 ? 2.369 -13.862 -13.689 1.00 91.19 93 ILE A O 1
ATOM 770 N N . LEU A 1 94 ? 0.299 -13.717 -12.822 1.00 92.69 94 LEU A N 1
ATOM 771 C CA . LEU A 1 94 ? -0.163 -15.006 -13.352 1.00 92.69 94 LEU A CA 1
ATOM 772 C C . LEU A 1 94 ? 0.017 -15.063 -14.875 1.00 92.69 94 LEU A C 1
ATOM 774 O O . LEU A 1 94 ? 0.633 -15.993 -15.394 1.00 92.69 94 LEU A O 1
ATOM 778 N N . THR A 1 95 ? -0.437 -14.018 -15.569 1.00 94.88 95 THR A N 1
ATOM 779 C CA . THR A 1 95 ? -0.312 -13.899 -17.028 1.00 94.88 95 THR A CA 1
ATOM 780 C C . THR A 1 95 ? 1.152 -13.923 -17.473 1.00 94.88 95 THR A C 1
ATOM 782 O O . THR A 1 95 ? 1.502 -14.625 -18.421 1.00 94.88 95 THR A O 1
ATOM 785 N N . ILE A 1 96 ? 2.033 -13.196 -16.778 1.00 95.69 96 ILE A N 1
ATOM 786 C CA . ILE A 1 96 ? 3.474 -13.174 -17.066 1.00 95.69 96 ILE A CA 1
ATOM 787 C C . ILE A 1 96 ? 4.083 -14.566 -16.899 1.00 95.69 96 ILE A C 1
ATOM 789 O O . ILE A 1 96 ? 4.822 -15.005 -17.779 1.00 95.69 96 ILE A O 1
ATOM 793 N N . VAL A 1 97 ? 3.759 -15.275 -15.815 1.00 96.88 97 VAL A N 1
ATOM 794 C CA . VAL A 1 97 ? 4.266 -16.632 -15.570 1.00 96.88 97 VAL A CA 1
ATOM 795 C C . VAL A 1 97 ? 3.808 -17.584 -16.672 1.00 96.88 97 VAL A C 1
ATOM 797 O O . VAL A 1 97 ? 4.634 -18.302 -17.232 1.00 96.88 97 VAL A O 1
ATOM 800 N N . GLU A 1 98 ? 2.527 -17.558 -17.042 1.00 96.19 98 GLU A N 1
ATOM 801 C CA . GLU A 1 98 ? 1.993 -18.397 -18.121 1.00 96.19 98 GLU A CA 1
ATOM 802 C C . GLU A 1 98 ? 2.640 -18.085 -19.478 1.00 96.19 98 GLU A C 1
ATOM 804 O O . GLU A 1 98 ? 2.999 -18.995 -20.230 1.00 96.19 98 GLU A O 1
ATOM 809 N N . MET A 1 99 ? 2.824 -16.803 -19.802 1.00 96.69 99 MET A N 1
ATOM 810 C CA . MET A 1 99 ? 3.500 -16.383 -21.030 1.00 96.69 99 MET A CA 1
ATOM 811 C C . MET A 1 99 ? 4.964 -16.827 -21.054 1.00 96.69 99 MET A C 1
ATOM 813 O O . MET A 1 99 ? 5.443 -17.307 -22.084 1.00 96.69 99 MET A O 1
ATOM 817 N N . SER A 1 100 ? 5.672 -16.687 -19.934 1.00 96.56 100 SER A N 1
ATOM 818 C CA . SER A 1 100 ? 7.065 -17.107 -19.798 1.00 96.56 100 SER A CA 1
ATOM 819 C C . SER A 1 100 ? 7.211 -18.619 -19.907 1.00 96.56 100 SER A C 1
ATOM 821 O O . SER A 1 100 ? 8.074 -19.078 -20.652 1.00 96.56 100 SER A O 1
ATOM 823 N N . ALA A 1 101 ? 6.332 -19.386 -19.259 1.00 95.94 101 ALA A N 1
ATOM 824 C CA . ALA A 1 101 ? 6.292 -20.841 -19.368 1.00 95.94 101 ALA A CA 1
ATOM 825 C C . ALA A 1 101 ? 6.112 -21.283 -20.829 1.00 95.94 101 ALA A C 1
ATOM 827 O O . ALA A 1 101 ? 6.931 -22.035 -21.353 1.00 95.94 101 ALA A O 1
ATOM 828 N N . ARG A 1 102 ? 5.135 -20.708 -21.550 1.00 96.00 102 ARG A N 1
ATOM 829 C CA . ARG A 1 102 ? 4.927 -20.989 -22.984 1.00 96.00 102 ARG A CA 1
ATOM 830 C C . ARG A 1 102 ? 6.137 -20.619 -23.840 1.00 96.00 102 ARG A C 1
ATOM 832 O O . ARG A 1 102 ? 6.530 -21.388 -24.713 1.00 96.00 102 ARG A O 1
ATOM 839 N N . LYS A 1 103 ? 6.734 -19.445 -23.610 1.00 95.50 103 LYS A N 1
ATOM 840 C CA . LYS A 1 103 ? 7.896 -18.964 -24.376 1.00 95.50 103 LYS A CA 1
ATOM 841 C C . LYS A 1 103 ? 9.128 -19.846 -24.167 1.00 95.50 103 LYS A C 1
ATOM 843 O O . LYS A 1 103 ? 9.900 -20.033 -25.104 1.00 95.50 103 LYS A O 1
ATOM 848 N N . LEU A 1 104 ? 9.309 -20.354 -22.951 1.00 93.19 104 LEU A N 1
ATOM 849 C CA . LEU A 1 104 ? 10.417 -21.227 -22.572 1.00 93.19 104 LEU A CA 1
ATOM 850 C C . LEU A 1 104 ? 10.126 -22.714 -22.822 1.00 93.19 104 LEU A C 1
ATOM 852 O O . LEU A 1 104 ? 11.022 -23.523 -22.613 1.00 93.19 104 LEU A O 1
ATOM 856 N N . GLN A 1 105 ? 8.920 -23.060 -23.291 1.00 93.88 105 GLN A N 1
ATOM 857 C CA . GLN A 1 105 ? 8.461 -24.444 -23.474 1.00 93.88 105 GLN A CA 1
ATOM 858 C C . GLN A 1 105 ? 8.555 -25.258 -22.174 1.00 93.88 105 GLN A C 1
ATOM 860 O O . GLN A 1 105 ? 9.024 -26.391 -22.164 1.00 93.88 105 GLN A O 1
ATOM 865 N N . ILE A 1 106 ? 8.143 -24.635 -21.070 1.00 94.19 106 ILE A N 1
ATOM 866 C CA . ILE A 1 106 ? 8.075 -25.245 -19.745 1.00 94.19 106 ILE A CA 1
ATOM 867 C C . ILE A 1 106 ? 6.620 -25.593 -19.462 1.00 94.19 106 ILE A C 1
ATOM 869 O O . ILE A 1 106 ? 5.764 -24.705 -19.428 1.00 94.19 106 ILE A O 1
ATOM 873 N N . ASP A 1 107 ? 6.348 -26.863 -19.193 1.00 94.50 107 ASP A N 1
ATOM 874 C CA . ASP A 1 107 ? 5.034 -27.293 -18.740 1.00 94.50 107 ASP A CA 1
ATOM 875 C C . ASP A 1 107 ? 4.894 -27.090 -17.242 1.00 94.50 107 ASP A C 1
ATOM 877 O O . ASP A 1 107 ? 5.766 -27.455 -16.453 1.00 94.50 107 ASP A O 1
ATOM 881 N N . ILE A 1 108 ? 3.782 -26.479 -16.851 1.00 96.00 108 ILE A N 1
ATOM 882 C CA . ILE A 1 108 ? 3.500 -26.132 -15.464 1.00 96.00 108 ILE A CA 1
ATOM 883 C C . ILE A 1 108 ? 2.177 -26.760 -15.031 1.00 96.00 108 ILE A C 1
ATOM 885 O O . ILE A 1 108 ? 1.193 -26.764 -15.772 1.00 96.00 108 ILE A O 1
ATOM 889 N N . GLU A 1 109 ? 2.156 -27.292 -13.816 1.00 96.00 109 GLU A N 1
ATOM 890 C CA . GLU A 1 109 ? 0.951 -27.777 -13.153 1.00 96.00 109 GLU A CA 1
ATOM 891 C C . GLU A 1 109 ? -0.039 -26.625 -12.896 1.00 96.00 109 GLU A C 1
ATOM 893 O O . GLU A 1 109 ? 0.343 -25.466 -12.686 1.00 96.00 109 GLU A O 1
ATOM 898 N N . SER A 1 110 ? -1.334 -26.948 -12.851 1.00 95.25 110 SER A N 1
ATOM 899 C CA . SER A 1 110 ? -2.357 -26.021 -12.365 1.00 95.25 110 SER A CA 1
ATOM 900 C C . SER A 1 110 ? -1.994 -25.487 -10.975 1.00 95.25 110 SER A C 1
ATOM 902 O O . SER A 1 110 ? -1.740 -26.250 -10.050 1.00 95.25 110 SER A O 1
ATOM 904 N N . GLY A 1 111 ? -2.021 -24.164 -10.812 1.00 94.81 111 GLY A N 1
ATOM 905 C CA . GLY A 1 111 ? -1.708 -23.499 -9.545 1.00 94.81 111 GLY A CA 1
ATOM 906 C C . GLY A 1 111 ? -0.270 -22.989 -9.419 1.00 94.81 111 GLY A C 1
ATOM 907 O O . GLY A 1 111 ? -0.040 -22.124 -8.579 1.00 94.81 111 GLY A O 1
ATOM 908 N N . VAL A 1 112 ? 0.668 -23.392 -10.287 1.00 96.31 112 VAL A N 1
ATOM 909 C CA . VAL A 1 112 ? 2.057 -22.876 -10.281 1.00 96.31 112 VAL A CA 1
ATOM 910 C C . VAL A 1 112 ? 2.102 -21.358 -10.443 1.00 96.31 112 VAL A C 1
ATOM 912 O O . VAL A 1 112 ? 2.743 -20.668 -9.651 1.00 96.31 112 VAL A O 1
ATOM 915 N N . ALA A 1 113 ? 1.367 -20.816 -11.417 1.00 95.31 113 ALA A N 1
ATOM 916 C CA . ALA A 1 113 ? 1.297 -19.372 -11.635 1.00 95.31 113 ALA A CA 1
ATOM 917 C C . ALA A 1 113 ? 0.736 -18.628 -10.411 1.00 95.31 113 ALA A C 1
ATOM 919 O O . ALA A 1 113 ? 1.248 -17.575 -10.031 1.00 95.31 113 ALA A O 1
ATOM 920 N N . GLN A 1 114 ? -0.256 -19.217 -9.736 1.00 92.69 114 GLN A N 1
ATOM 921 C CA . GLN A 1 114 ? -0.827 -18.665 -8.509 1.00 92.69 114 GLN A CA 1
ATOM 922 C C . GLN A 1 114 ? 0.144 -18.743 -7.327 1.00 92.69 114 GLN A C 1
ATOM 924 O O . GLN A 1 114 ? 0.225 -17.798 -6.539 1.00 92.69 114 GLN A O 1
ATOM 929 N N . ALA A 1 115 ? 0.884 -19.846 -7.198 1.00 92.81 115 ALA A N 1
ATOM 930 C CA . ALA A 1 115 ? 1.897 -20.022 -6.168 1.00 92.81 115 ALA A CA 1
ATOM 931 C C . ALA A 1 115 ? 3.005 -18.972 -6.316 1.00 92.81 115 ALA A C 1
ATOM 933 O O . ALA A 1 115 ? 3.319 -18.299 -5.341 1.00 92.81 115 ALA A O 1
ATOM 934 N N . ILE A 1 116 ? 3.510 -18.745 -7.532 1.00 94.19 116 ILE A N 1
ATOM 935 C CA . ILE A 1 116 ? 4.499 -17.692 -7.810 1.00 94.19 116 ILE A CA 1
ATOM 936 C C . ILE A 1 116 ? 3.909 -16.303 -7.523 1.00 94.19 116 ILE A C 1
ATOM 938 O O . ILE A 1 116 ? 4.504 -15.518 -6.785 1.00 94.19 116 ILE A O 1
ATOM 942 N N . GLY A 1 117 ? 2.698 -16.022 -8.015 1.00 89.94 117 GLY A N 1
ATOM 943 C CA . GLY A 1 117 ? 2.017 -14.740 -7.809 1.00 89.94 117 GLY A CA 1
ATOM 944 C C . GLY A 1 117 ? 1.753 -14.376 -6.344 1.00 89.94 117 GLY A C 1
ATOM 945 O O . GLY A 1 117 ? 1.648 -13.200 -6.015 1.00 89.94 117 GLY A O 1
ATOM 946 N N . ASN A 1 118 ? 1.700 -15.355 -5.435 1.00 87.06 118 ASN A N 1
ATOM 947 C CA . ASN A 1 118 ? 1.570 -15.097 -3.998 1.00 87.06 118 ASN A CA 1
ATOM 948 C C . ASN A 1 118 ? 2.867 -14.594 -3.336 1.00 87.06 118 ASN A C 1
ATOM 950 O O . ASN A 1 118 ? 2.799 -14.073 -2.222 1.00 87.06 118 ASN A O 1
ATOM 954 N N . TYR A 1 119 ? 4.023 -14.749 -3.989 1.00 89.12 119 TYR A N 1
ATOM 955 C CA . TYR A 1 119 ? 5.346 -14.427 -3.434 1.00 89.12 119 TYR A CA 1
ATOM 956 C C . TYR A 1 119 ? 6.120 -13.382 -4.247 1.00 89.12 119 TYR A C 1
ATOM 958 O O . TYR A 1 119 ? 7.210 -12.986 -3.845 1.00 89.12 119 TYR A O 1
ATOM 966 N N . THR A 1 120 ? 5.572 -12.904 -5.365 1.00 89.12 120 THR A N 1
ATOM 967 C CA . THR A 1 120 ? 6.234 -11.923 -6.237 1.00 89.12 120 THR A CA 1
ATOM 968 C C . THR A 1 120 ? 5.273 -10.816 -6.650 1.00 89.12 120 THR A C 1
ATOM 970 O O . THR A 1 120 ? 4.104 -11.086 -6.911 1.00 89.12 120 THR A O 1
ATOM 973 N N . ASN A 1 121 ? 5.771 -9.584 -6.755 1.00 83.31 121 ASN A N 1
ATOM 974 C CA . ASN A 1 121 ? 5.018 -8.402 -7.199 1.00 83.31 121 ASN A CA 1
ATOM 975 C C . ASN A 1 121 ? 5.607 -7.756 -8.468 1.00 83.31 121 ASN A C 1
ATOM 977 O O . ASN A 1 121 ? 5.109 -6.729 -8.927 1.00 83.31 121 ASN A O 1
ATOM 981 N N . ASP A 1 122 ? 6.643 -8.362 -9.049 1.00 88.00 122 ASP A N 1
ATOM 982 C CA . ASP A 1 122 ? 7.299 -7.909 -10.267 1.00 88.00 122 ASP A CA 1
ATOM 983 C C . ASP A 1 122 ? 7.554 -9.080 -11.237 1.00 88.00 122 ASP A C 1
ATOM 985 O O . ASP A 1 122 ? 7.707 -10.239 -10.840 1.00 88.00 122 ASP A O 1
ATOM 989 N N . GLY A 1 123 ? 7.607 -8.780 -12.537 1.00 90.81 123 GLY A N 1
ATOM 990 C CA . GLY A 1 123 ? 7.764 -9.807 -13.568 1.00 90.81 123 GLY A CA 1
ATOM 991 C C . GLY A 1 123 ? 9.141 -10.479 -13.574 1.00 90.81 123 GLY A C 1
ATOM 992 O O . GLY A 1 123 ? 9.252 -11.642 -13.962 1.00 90.81 123 GLY A O 1
ATOM 993 N N . ARG A 1 124 ? 10.201 -9.785 -13.136 1.00 91.44 124 ARG A N 1
ATOM 994 C CA . ARG A 1 124 ? 11.555 -10.357 -13.085 1.00 91.44 124 ARG A CA 1
ATOM 995 C C . ARG A 1 124 ? 11.635 -11.399 -11.971 1.00 91.44 124 ARG A C 1
ATOM 997 O O . ARG A 1 124 ? 12.140 -12.491 -12.221 1.00 91.44 124 ARG A O 1
ATOM 1004 N N . GLY A 1 125 ? 11.107 -11.085 -10.790 1.00 92.50 125 GLY A N 1
ATOM 1005 C CA . GLY A 1 125 ? 10.968 -12.003 -9.666 1.00 92.50 125 GLY A CA 1
ATOM 1006 C C . GLY A 1 125 ? 10.131 -13.223 -10.036 1.00 92.50 125 GLY A C 1
ATOM 1007 O O . GLY A 1 125 ? 10.591 -14.348 -9.855 1.00 92.50 125 GLY A O 1
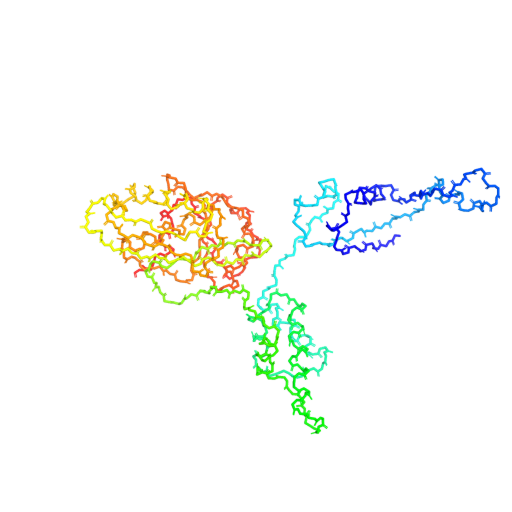ATOM 1008 N N . ALA A 1 126 ? 8.960 -13.017 -10.645 1.00 94.62 126 ALA A N 1
ATOM 1009 C CA . ALA A 1 126 ? 8.087 -14.109 -11.076 1.00 94.62 126 ALA A CA 1
ATOM 1010 C C . ALA A 1 126 ? 8.785 -15.075 -12.051 1.00 94.62 126 ALA A C 1
ATOM 1012 O O . ALA A 1 126 ? 8.771 -16.292 -11.859 1.00 94.62 126 ALA A O 1
ATOM 1013 N N . ASN A 1 127 ? 9.465 -14.531 -13.065 1.00 96.12 127 ASN A N 1
ATOM 1014 C CA . ASN A 1 127 ? 10.223 -15.329 -14.029 1.00 96.12 127 ASN A CA 1
ATOM 1015 C C . ASN A 1 127 ? 11.401 -16.057 -13.382 1.00 96.12 127 ASN A C 1
ATOM 1017 O O . ASN A 1 127 ? 11.679 -17.198 -13.741 1.00 96.12 127 ASN A O 1
ATOM 1021 N N . LYS A 1 128 ? 12.086 -15.414 -12.432 1.00 95.81 128 LYS A N 1
ATOM 1022 C CA . LYS A 1 128 ? 13.181 -16.040 -11.693 1.00 95.81 128 LYS A CA 1
ATOM 1023 C C . LYS A 1 128 ? 12.688 -17.268 -10.927 1.00 95.81 128 LYS A C 1
ATOM 1025 O O . LYS A 1 128 ? 13.257 -18.336 -11.103 1.00 95.81 128 LYS A O 1
ATOM 1030 N N . VAL A 1 129 ? 11.598 -17.143 -10.164 1.00 96.62 129 VAL A N 1
ATOM 1031 C CA . VAL A 1 129 ? 11.030 -18.275 -9.409 1.00 96.62 129 VAL A CA 1
ATOM 1032 C C . VAL A 1 129 ? 10.601 -19.408 -10.342 1.00 96.62 129 VAL A C 1
ATOM 1034 O O . VAL A 1 129 ? 10.859 -20.568 -10.037 1.00 96.62 129 VAL A O 1
ATOM 1037 N N . LEU A 1 130 ? 9.998 -19.094 -11.495 1.00 97.25 130 LEU A N 1
ATOM 1038 C CA . LEU A 1 130 ? 9.644 -20.101 -12.501 1.00 97.25 130 LEU A CA 1
ATOM 1039 C C . LEU A 1 130 ? 10.876 -20.870 -13.007 1.00 97.25 130 LEU A C 1
ATOM 1041 O O . LEU A 1 130 ? 10.843 -22.095 -13.092 1.00 97.25 130 LEU A O 1
ATOM 1045 N N . VAL A 1 131 ? 11.954 -20.159 -13.347 1.00 96.19 131 VAL A N 1
ATOM 1046 C CA . VAL A 1 131 ? 13.194 -20.766 -13.857 1.00 96.19 131 VAL A CA 1
ATOM 1047 C C . VAL A 1 131 ? 13.898 -21.585 -12.775 1.00 96.19 131 VAL A C 1
ATOM 1049 O O . VAL A 1 131 ? 14.359 -22.687 -13.063 1.00 96.19 131 VAL A O 1
ATOM 1052 N N . ASP A 1 132 ? 13.936 -21.094 -11.537 1.00 96.38 132 ASP A N 1
ATOM 1053 C CA . ASP A 1 132 ? 14.512 -21.820 -10.403 1.00 96.38 132 ASP A CA 1
ATOM 1054 C C . ASP A 1 132 ? 13.712 -23.108 -10.121 1.00 96.38 132 ASP A C 1
ATOM 1056 O O . ASP A 1 132 ? 14.292 -24.184 -9.985 1.00 96.38 132 ASP A O 1
ATOM 1060 N N . ALA A 1 133 ? 12.375 -23.040 -10.139 1.00 96.38 133 ALA A N 1
ATOM 1061 C CA . ALA A 1 133 ? 11.505 -24.210 -9.995 1.00 96.38 133 ALA A CA 1
ATOM 1062 C C . ALA A 1 133 ? 11.681 -25.220 -11.143 1.00 96.38 133 ALA A C 1
ATOM 1064 O O . ALA A 1 133 ? 11.667 -26.431 -10.923 1.00 96.38 133 ALA A O 1
ATOM 1065 N N . TYR A 1 134 ? 11.889 -24.741 -12.370 1.00 95.25 134 TYR A N 1
ATOM 1066 C CA . TYR A 1 134 ? 12.209 -25.596 -13.511 1.00 95.25 134 TYR A CA 1
ATOM 1067 C C . TYR A 1 134 ? 13.572 -26.286 -13.363 1.00 95.25 134 TYR A C 1
ATOM 1069 O O . TYR A 1 134 ? 13.695 -27.475 -13.648 1.00 95.25 134 TYR A O 1
ATOM 1077 N N . ALA A 1 135 ? 14.587 -25.575 -12.865 1.00 93.75 135 ALA A N 1
ATOM 1078 C CA . ALA A 1 135 ? 15.898 -26.156 -12.586 1.00 93.75 135 ALA A CA 1
ATOM 1079 C C . ALA A 1 135 ? 15.838 -27.235 -11.491 1.00 93.75 135 ALA A C 1
ATOM 1081 O O . ALA A 1 135 ? 16.540 -28.241 -11.585 1.00 93.75 135 ALA A O 1
ATOM 1082 N N . LEU A 1 136 ? 14.984 -27.055 -10.478 1.00 94.06 136 LEU A N 1
ATOM 1083 C CA . LEU A 1 136 ? 14.719 -28.082 -9.467 1.00 94.06 136 LEU A CA 1
ATOM 1084 C C . LEU A 1 136 ? 14.070 -29.323 -10.086 1.00 94.06 136 LEU A C 1
ATOM 1086 O O . LEU A 1 136 ? 14.587 -30.421 -9.895 1.00 94.06 136 LEU A O 1
ATOM 1090 N N . ALA A 1 137 ? 13.034 -29.142 -10.911 1.00 92.50 137 ALA A N 1
ATOM 1091 C CA . ALA A 1 137 ? 12.386 -30.243 -11.625 1.00 92.50 137 ALA A CA 1
ATOM 1092 C C . ALA A 1 137 ? 13.393 -31.048 -12.474 1.00 92.50 137 ALA A C 1
ATOM 1094 O O . ALA A 1 137 ? 13.410 -32.276 -12.433 1.00 92.50 137 ALA A O 1
ATOM 1095 N N . LEU A 1 138 ? 14.282 -30.356 -13.199 1.00 90.50 138 LEU A N 1
ATOM 1096 C CA . LEU A 1 138 ? 15.333 -30.982 -14.013 1.00 90.50 138 LEU A CA 1
ATOM 1097 C C . LEU A 1 138 ? 16.334 -31.816 -13.200 1.00 90.50 138 LEU A C 1
ATOM 1099 O O . LEU A 1 138 ? 16.905 -32.765 -13.733 1.00 90.50 138 LEU A O 1
ATOM 1103 N N . ASN A 1 139 ? 16.594 -31.443 -11.946 1.00 87.69 139 ASN A N 1
ATOM 1104 C CA . ASN A 1 139 ? 17.533 -32.163 -11.085 1.00 87.69 139 ASN A CA 1
ATOM 1105 C C . ASN A 1 139 ? 16.911 -33.411 -10.442 1.00 87.69 139 ASN A C 1
ATOM 1107 O O . ASN A 1 139 ? 17.646 -34.344 -10.119 1.00 87.69 139 ASN A O 1
ATOM 1111 N N . GLU A 1 140 ? 15.591 -33.431 -10.241 1.00 84.44 140 GLU A N 1
ATOM 1112 C CA . GLU A 1 140 ? 14.881 -34.574 -9.655 1.00 84.44 140 GLU A CA 1
ATOM 1113 C C . GLU A 1 140 ? 14.734 -35.735 -10.646 1.00 84.44 140 GLU A C 1
ATOM 1115 O O . GLU A 1 140 ? 14.936 -36.894 -10.274 1.00 84.44 140 GLU A O 1
ATOM 1120 N N . GLU A 1 141 ? 14.452 -35.436 -11.916 1.00 69.56 141 GLU A N 1
ATOM 1121 C CA . GLU A 1 141 ? 14.301 -36.448 -12.961 1.00 69.56 141 GLU A CA 1
ATOM 1122 C C . GLU A 1 141 ? 15.404 -36.335 -14.027 1.00 69.56 141 GLU A C 1
ATOM 1124 O O . GLU A 1 141 ? 15.331 -35.485 -14.920 1.00 69.56 141 GLU A O 1
ATOM 1129 N N . PRO A 1 142 ? 16.429 -37.214 -14.015 1.00 59.94 142 PRO A N 1
ATOM 1130 C CA . PRO A 1 142 ? 17.374 -37.277 -15.118 1.00 59.94 142 PRO A CA 1
ATOM 1131 C C . PRO A 1 142 ? 16.632 -37.697 -16.392 1.00 59.94 142 PRO A C 1
ATOM 1133 O O . PRO A 1 142 ? 16.011 -38.762 -16.434 1.00 59.94 142 PRO A O 1
ATOM 1136 N N . ILE A 1 143 ? 16.718 -36.832 -17.410 1.00 59.47 143 ILE A N 1
ATOM 1137 C CA . ILE A 1 143 ? 16.098 -36.893 -18.746 1.00 59.47 143 ILE A CA 1
ATOM 1138 C C . ILE A 1 143 ? 15.891 -38.344 -19.214 1.00 59.47 143 ILE A C 1
ATOM 1140 O O . ILE A 1 143 ? 16.760 -38.956 -19.834 1.00 59.47 143 ILE A O 1
ATOM 1144 N N . SER A 1 144 ? 14.722 -38.906 -18.918 1.00 55.38 144 SER A N 1
ATOM 1145 C CA . SER A 1 144 ? 14.338 -40.258 -19.318 1.00 55.38 144 SER A CA 1
ATOM 1146 C C . SER A 1 144 ? 12.938 -40.230 -19.918 1.00 55.38 144 SER A C 1
ATOM 1148 O O . SER A 1 144 ? 11.975 -40.669 -19.307 1.00 55.38 144 SER A O 1
ATOM 1150 N N . ASN A 1 145 ? 12.829 -39.693 -21.140 1.00 53.88 145 ASN A N 1
ATOM 1151 C CA . ASN A 1 145 ? 11.643 -39.699 -22.020 1.00 53.88 145 ASN A CA 1
ATOM 1152 C C . ASN A 1 145 ? 10.289 -39.253 -21.424 1.00 53.88 145 ASN A C 1
ATOM 1154 O O . ASN A 1 145 ? 9.283 -39.312 -22.131 1.00 53.88 145 ASN A O 1
ATOM 1158 N N . HIS A 1 146 ? 10.242 -38.791 -20.177 1.00 59.00 146 HIS A N 1
ATOM 1159 C CA . HIS A 1 146 ? 9.057 -38.227 -19.555 1.00 59.00 146 HIS A CA 1
ATOM 1160 C C . HIS A 1 146 ? 9.048 -36.716 -19.752 1.00 59.00 146 HIS A C 1
ATOM 1162 O O . HIS A 1 146 ? 10.080 -36.045 -19.745 1.00 59.00 146 HIS A O 1
ATOM 1168 N N . HIS A 1 147 ? 7.851 -36.208 -20.007 1.00 73.44 147 HIS A N 1
ATOM 1169 C CA . HIS A 1 147 ? 7.574 -34.796 -20.179 1.00 73.44 147 HIS A CA 1
ATOM 1170 C C . HIS A 1 147 ? 7.741 -34.111 -18.821 1.00 73.44 147 HIS A C 1
ATOM 1172 O O . HIS A 1 147 ? 6.991 -34.409 -17.892 1.00 73.44 147 HIS A O 1
ATOM 1178 N N . LEU A 1 148 ? 8.746 -33.248 -18.687 1.00 86.19 148 LEU A N 1
ATOM 1179 C CA . LEU A 1 148 ? 9.046 -32.585 -17.424 1.00 86.19 148 LEU A CA 1
ATOM 1180 C C . LEU A 1 148 ? 7.954 -31.562 -17.098 1.00 86.19 148 LEU A C 1
ATOM 1182 O O . LEU A 1 148 ? 7.688 -30.670 -17.900 1.00 86.19 148 LEU A O 1
ATOM 1186 N N . ILE A 1 149 ? 7.349 -31.670 -15.916 1.00 92.81 149 ILE A N 1
ATOM 1187 C CA . ILE A 1 149 ? 6.311 -30.746 -15.448 1.00 92.81 149 ILE A CA 1
ATOM 1188 C C . ILE A 1 149 ? 6.793 -30.066 -14.168 1.00 92.81 149 ILE A C 1
ATOM 1190 O O . ILE A 1 149 ? 7.158 -30.719 -13.190 1.00 92.81 149 ILE A O 1
ATOM 1194 N N . VAL A 1 150 ? 6.761 -28.736 -14.147 1.00 95.81 150 VAL A N 1
ATOM 1195 C CA . VAL A 1 150 ? 6.991 -27.958 -12.929 1.00 95.81 150 VAL A CA 1
ATOM 1196 C C . VAL A 1 150 ? 5.742 -28.034 -12.060 1.00 95.81 150 VAL A C 1
ATOM 1198 O O . VAL A 1 150 ? 4.660 -27.643 -12.491 1.00 95.81 150 VAL A O 1
ATOM 1201 N N . THR A 1 151 ? 5.892 -28.522 -10.833 1.00 96.38 151 THR A N 1
ATOM 1202 C CA . THR A 1 151 ? 4.812 -28.646 -9.851 1.00 96.38 151 THR A CA 1
ATOM 1203 C C . THR A 1 151 ? 4.827 -27.485 -8.862 1.00 96.38 151 THR A C 1
ATOM 1205 O O . THR A 1 151 ? 5.815 -26.751 -8.740 1.00 96.38 151 THR A O 1
ATOM 1208 N N . CYS A 1 152 ? 3.753 -27.344 -8.081 1.00 96.81 152 CYS A N 1
ATOM 1209 C CA . CYS A 1 152 ? 3.737 -26.398 -6.962 1.00 96.81 152 CYS A CA 1
ATOM 1210 C C . CYS A 1 152 ? 4.847 -26.689 -5.934 1.00 96.81 152 CYS A C 1
ATOM 1212 O O . CYS A 1 152 ? 5.365 -25.761 -5.314 1.00 96.81 152 CYS A O 1
ATOM 1214 N N . ASN A 1 153 ? 5.249 -27.955 -5.769 1.00 96.50 153 ASN A N 1
ATOM 1215 C CA . ASN A 1 153 ? 6.306 -28.331 -4.830 1.00 96.50 153 ASN A CA 1
ATOM 1216 C C . ASN A 1 153 ? 7.661 -27.722 -5.219 1.00 96.50 153 ASN A C 1
ATOM 1218 O O . ASN A 1 153 ? 8.317 -27.116 -4.373 1.00 96.50 153 ASN A O 1
ATOM 1222 N N . HIS A 1 154 ? 8.032 -27.783 -6.504 1.00 96.62 154 HIS A N 1
ATOM 1223 C CA . HIS A 1 154 ? 9.267 -27.157 -6.990 1.00 96.62 154 HIS A CA 1
ATOM 1224 C C . HIS A 1 154 ? 9.265 -25.641 -6.756 1.00 96.62 154 HIS A C 1
ATOM 1226 O O . HIS A 1 154 ? 10.282 -25.062 -6.383 1.00 96.62 154 HIS A O 1
ATOM 1232 N N . VAL A 1 155 ? 8.109 -24.988 -6.926 1.00 97.00 155 VAL A N 1
ATOM 1233 C CA . VAL A 1 155 ? 7.952 -23.552 -6.650 1.00 97.00 155 VAL A CA 1
ATOM 1234 C C . VAL A 1 155 ? 8.169 -23.249 -5.170 1.00 97.00 155 VAL A C 1
ATOM 1236 O O . VAL A 1 155 ? 8.929 -22.340 -4.840 1.00 97.00 155 VAL A O 1
ATOM 1239 N N . TYR A 1 156 ? 7.536 -24.002 -4.267 1.00 96.31 156 TYR A N 1
ATOM 1240 C CA . TYR A 1 156 ? 7.711 -23.789 -2.830 1.00 96.31 156 TYR A CA 1
ATOM 1241 C C . TYR A 1 156 ? 9.147 -24.038 -2.377 1.00 96.31 156 TYR A C 1
ATOM 1243 O O . TYR A 1 156 ? 9.648 -23.288 -1.539 1.00 96.31 156 TYR A O 1
ATOM 1251 N N . GLN A 1 157 ? 9.829 -25.023 -2.958 1.00 96.06 157 GLN A N 1
ATOM 1252 C CA . GLN A 1 157 ? 11.245 -25.248 -2.700 1.00 96.06 157 GLN A CA 1
ATOM 1253 C C . GLN A 1 157 ? 12.106 -24.084 -3.214 1.00 96.06 157 GLN A C 1
ATOM 1255 O O . GLN A 1 157 ? 12.892 -23.539 -2.445 1.00 96.06 157 GLN A O 1
ATOM 1260 N N . ALA A 1 158 ? 11.891 -23.605 -4.445 1.00 96.25 158 ALA A N 1
ATOM 1261 C CA . ALA A 1 158 ? 12.602 -22.439 -4.982 1.00 96.25 158 ALA A CA 1
ATOM 1262 C C . ALA A 1 158 ? 12.400 -21.177 -4.118 1.00 96.25 158 ALA A C 1
ATOM 1264 O O . ALA A 1 158 ? 13.339 -20.414 -3.875 1.00 96.25 158 ALA A O 1
ATOM 1265 N N . ILE A 1 159 ? 11.178 -20.974 -3.613 1.00 94.62 159 ILE A N 1
ATOM 1266 C CA . ILE A 1 159 ? 10.827 -19.896 -2.678 1.00 94.62 159 ILE A CA 1
ATOM 1267 C C . ILE A 1 159 ? 11.591 -20.039 -1.357 1.00 94.62 159 ILE A C 1
ATOM 1269 O O . ILE A 1 159 ? 12.118 -19.044 -0.857 1.00 94.62 159 ILE A O 1
ATOM 1273 N N . GLN A 1 160 ? 11.659 -21.250 -0.794 1.00 94.12 160 GLN A N 1
ATOM 1274 C CA . GLN A 1 160 ? 12.378 -21.524 0.454 1.00 94.12 160 GLN A CA 1
ATOM 1275 C C . GLN A 1 160 ? 13.887 -21.318 0.294 1.00 94.12 160 GLN A C 1
ATOM 1277 O O . GLN A 1 160 ? 14.494 -20.623 1.113 1.00 94.12 160 GLN A O 1
ATOM 1282 N N . ASP A 1 161 ? 14.469 -21.835 -0.787 1.00 93.88 161 ASP A N 1
ATOM 1283 C CA . ASP A 1 161 ? 15.894 -21.703 -1.098 1.00 93.88 161 ASP A CA 1
ATOM 1284 C C . ASP A 1 161 ? 16.281 -20.231 -1.308 1.00 93.88 161 ASP A C 1
ATOM 1286 O O . ASP A 1 161 ? 17.307 -19.764 -0.807 1.00 93.88 161 ASP A O 1
ATOM 1290 N N . SER A 1 162 ? 15.404 -19.464 -1.965 1.00 91.12 162 SER A N 1
ATOM 1291 C CA . SER A 1 162 ? 15.568 -18.021 -2.182 1.00 91.12 162 SER A CA 1
ATOM 1292 C C . SER A 1 162 ? 15.139 -17.154 -0.993 1.00 91.12 162 SER A C 1
ATOM 1294 O O . SER A 1 162 ? 15.311 -15.935 -1.040 1.00 91.12 162 SER A O 1
ATOM 1296 N N . ARG A 1 163 ? 14.582 -17.755 0.069 1.00 91.44 163 ARG A N 1
ATOM 1297 C CA . ARG A 1 163 ? 14.035 -17.075 1.258 1.00 91.44 163 ARG A CA 1
ATOM 1298 C C . ARG A 1 163 ? 13.063 -15.941 0.919 1.00 91.44 163 ARG A C 1
ATOM 1300 O O . ARG A 1 163 ? 13.086 -14.888 1.557 1.00 91.44 163 ARG A O 1
ATOM 1307 N N . LEU A 1 164 ? 12.220 -16.147 -0.091 1.00 88.06 164 LEU A N 1
ATOM 1308 C CA . LEU A 1 164 ? 11.226 -15.153 -0.488 1.00 88.06 164 LEU A CA 1
ATOM 1309 C C . LEU A 1 164 ? 10.083 -15.112 0.528 1.00 88.06 164 LEU A C 1
ATOM 1311 O O . LEU A 1 164 ? 9.575 -16.147 0.961 1.00 88.06 164 LEU A O 1
ATOM 1315 N N . THR A 1 165 ? 9.652 -13.904 0.880 1.00 83.38 165 THR A N 1
ATOM 1316 C CA . THR A 1 165 ? 8.471 -13.678 1.714 1.00 83.38 165 THR A CA 1
ATOM 1317 C C . THR A 1 165 ? 7.340 -13.088 0.877 1.00 83.38 165 THR A C 1
ATOM 1319 O O . THR A 1 165 ? 7.604 -12.358 -0.081 1.00 83.38 165 THR A O 1
ATOM 1322 N N . PRO A 1 166 ? 6.073 -13.381 1.213 1.00 80.19 166 PRO A N 1
ATOM 1323 C CA . PRO A 1 166 ? 4.944 -12.769 0.531 1.00 80.19 166 PRO A CA 1
ATOM 1324 C C . PRO A 1 166 ? 5.010 -11.235 0.614 1.00 80.19 166 PRO A C 1
ATOM 1326 O O . PRO A 1 166 ? 5.271 -10.699 1.694 1.00 80.19 166 PRO A O 1
ATOM 1329 N N . PRO A 1 167 ? 4.733 -10.514 -0.487 1.00 69.81 167 PRO A N 1
ATOM 1330 C CA . PRO A 1 167 ? 4.715 -9.053 -0.480 1.00 69.81 167 PRO A CA 1
ATOM 1331 C C . PRO A 1 167 ? 3.507 -8.487 0.285 1.00 69.81 167 PRO A C 1
ATOM 1333 O O . PRO A 1 167 ? 3.569 -7.378 0.808 1.00 69.81 167 PRO A O 1
ATOM 1336 N N . VAL A 1 168 ? 2.411 -9.251 0.373 1.00 68.88 168 VAL A N 1
ATOM 1337 C CA . VAL A 1 168 ? 1.168 -8.859 1.052 1.00 68.88 168 VAL A CA 1
ATOM 1338 C C . VAL A 1 168 ? 0.997 -9.691 2.322 1.00 68.88 168 VAL A C 1
ATOM 1340 O O . VAL A 1 168 ? 0.715 -10.887 2.246 1.00 68.88 168 VAL A O 1
ATOM 1343 N N . TYR A 1 169 ? 1.153 -9.052 3.484 1.00 69.81 169 TYR A N 1
ATOM 1344 C CA . TYR A 1 169 ? 1.029 -9.701 4.796 1.00 69.81 169 TYR A CA 1
ATOM 1345 C C . TYR A 1 169 ? -0.419 -9.764 5.292 1.00 69.81 169 TYR A C 1
ATOM 1347 O O . TYR A 1 169 ? -0.859 -10.804 5.775 1.00 69.81 169 TYR A O 1
ATOM 1355 N N . ALA A 1 170 ? -1.165 -8.668 5.145 1.00 80.38 170 ALA A N 1
ATOM 1356 C CA . ALA A 1 170 ? -2.559 -8.566 5.560 1.00 80.38 170 ALA A CA 1
ATOM 1357 C C . ALA A 1 170 ? -3.491 -8.709 4.351 1.00 80.38 170 ALA A C 1
ATOM 1359 O O . ALA A 1 170 ? -3.269 -8.094 3.306 1.00 80.38 170 ALA A O 1
ATOM 1360 N N . ARG A 1 171 ? -4.539 -9.522 4.500 1.00 85.06 171 ARG A N 1
ATOM 1361 C CA . ARG A 1 171 ? -5.566 -9.767 3.479 1.00 85.06 171 ARG A CA 1
ATOM 1362 C C . ARG A 1 171 ? -6.951 -9.525 4.057 1.00 85.06 171 ARG A C 1
ATOM 1364 O O . ARG A 1 171 ? -7.161 -9.692 5.257 1.00 85.06 171 ARG A O 1
ATOM 1371 N N . ALA A 1 172 ? -7.888 -9.186 3.180 1.00 89.75 172 ALA A N 1
ATOM 1372 C CA . ALA A 1 172 ? -9.292 -9.081 3.529 1.00 89.75 172 ALA A CA 1
ATOM 1373 C C . ALA A 1 172 ? -9.811 -10.392 4.144 1.00 89.75 1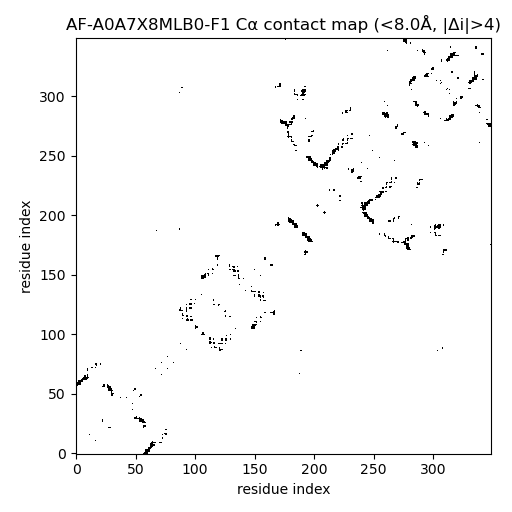72 ALA A C 1
ATOM 1375 O O . ALA A 1 172 ? -9.504 -11.493 3.677 1.00 89.75 172 ALA A O 1
ATOM 1376 N N . GLY A 1 173 ? -10.616 -10.259 5.191 1.00 89.94 173 GLY A N 1
ATOM 1377 C CA . GLY A 1 173 ? -11.330 -11.344 5.847 1.00 89.94 173 GLY A CA 1
ATOM 1378 C C . GLY A 1 173 ? -12.804 -11.381 5.447 1.00 89.94 173 GLY A C 1
ATOM 1379 O O . GLY A 1 173 ? -13.364 -10.412 4.942 1.00 89.94 173 GLY A O 1
ATOM 1380 N N . GLN A 1 174 ? -13.459 -12.516 5.699 1.00 87.94 174 GLN A N 1
ATOM 1381 C CA . GLN A 1 174 ? -14.892 -12.685 5.412 1.00 87.94 174 GLN A CA 1
ATOM 1382 C C . GLN A 1 174 ? -15.797 -12.466 6.627 1.00 87.94 174 GLN A C 1
ATOM 1384 O O . GLN A 1 174 ? -16.983 -12.187 6.467 1.00 87.94 174 GLN A O 1
ATOM 1389 N N . LYS A 1 175 ? -15.272 -12.642 7.841 1.00 94.50 175 LYS A N 1
ATOM 1390 C CA . LYS A 1 175 ? -16.058 -12.565 9.075 1.00 94.50 175 LYS A CA 1
ATOM 1391 C C . LYS A 1 175 ? -15.811 -11.222 9.749 1.00 94.50 175 LYS A C 1
ATOM 1393 O O . LYS A 1 175 ? -14.646 -10.875 9.890 1.00 94.50 175 LYS A O 1
ATOM 1398 N N . PRO A 1 176 ? -16.852 -10.490 10.169 1.00 96.62 176 PRO A N 1
ATOM 1399 C CA . PRO A 1 176 ? -16.669 -9.289 10.969 1.00 96.62 176 PRO A CA 1
ATOM 1400 C C . PRO A 1 176 ? -16.005 -9.595 12.316 1.00 96.62 176 PRO A C 1
ATOM 1402 O O . PRO A 1 176 ? -16.269 -10.639 12.914 1.00 96.62 176 PRO A O 1
ATOM 1405 N N . GLU A 1 177 ? -15.179 -8.673 12.805 1.00 97.25 177 GLU A N 1
ATOM 1406 C CA . GLU A 1 177 ? -14.407 -8.834 14.044 1.00 97.25 177 GLU A CA 1
ATOM 1407 C C . GLU A 1 177 ? -14.444 -7.550 14.883 1.00 97.25 177 GLU A C 1
ATOM 1409 O O . GLU A 1 177 ? -14.534 -6.449 14.344 1.00 97.25 177 GLU A O 1
ATOM 1414 N N . ILE A 1 178 ? -14.399 -7.670 16.212 1.00 98.06 178 ILE A N 1
ATOM 1415 C CA . ILE A 1 178 ? -14.318 -6.509 17.113 1.00 98.06 178 ILE A CA 1
ATOM 1416 C C . ILE A 1 178 ? -12.854 -6.086 17.243 1.00 98.06 178 ILE A C 1
ATOM 1418 O O . ILE A 1 178 ? -11.976 -6.917 17.445 1.00 98.06 178 ILE A O 1
ATOM 1422 N N . GLY A 1 179 ? -12.599 -4.784 17.156 1.00 97.06 179 GLY A N 1
ATOM 1423 C CA . GLY A 1 179 ? -11.294 -4.174 17.392 1.00 97.06 179 GLY A CA 1
ATOM 1424 C C . GLY A 1 179 ? -10.296 -4.324 16.252 1.00 97.06 179 GLY A C 1
ATOM 1425 O O . GLY A 1 179 ? -9.207 -3.772 16.361 1.00 97.06 179 GLY A O 1
ATOM 1426 N N . ARG A 1 180 ? -10.655 -5.007 15.161 1.00 97.62 180 ARG A N 1
ATOM 1427 C CA . ARG A 1 180 ? -9.777 -5.244 14.012 1.00 97.62 180 ARG A CA 1
ATOM 1428 C C . ARG A 1 180 ? -10.184 -4.380 12.821 1.00 97.62 180 ARG A C 1
ATOM 1430 O O . ARG A 1 180 ? -11.283 -4.533 12.297 1.00 97.62 180 ARG A O 1
ATOM 1437 N N . VAL A 1 181 ? -9.316 -3.463 12.399 1.00 97.62 181 VAL A N 1
ATOM 1438 C CA . VAL A 1 181 ? -9.570 -2.499 11.313 1.00 97.62 181 VAL A CA 1
ATOM 1439 C C . VAL A 1 181 ? -8.390 -2.474 10.347 1.00 97.62 181 VAL A C 1
ATOM 1441 O O . VAL A 1 181 ? -7.236 -2.448 10.772 1.00 97.62 181 VAL A O 1
ATOM 1444 N N . PHE A 1 182 ? -8.668 -2.395 9.045 1.00 97.25 182 PHE A N 1
ATOM 1445 C CA . PHE A 1 182 ? -7.633 -2.191 8.034 1.00 97.25 182 PHE A CA 1
ATOM 1446 C C . PHE A 1 182 ? -7.451 -0.706 7.699 1.00 97.25 182 PHE A C 1
ATOM 1448 O O . PHE A 1 182 ? -8.346 -0.033 7.187 1.00 97.25 182 PHE A O 1
ATOM 1455 N N . GLY A 1 183 ? -6.259 -0.193 7.982 1.00 95.69 183 GLY A N 1
ATOM 1456 C CA . GLY A 1 183 ? -5.726 1.032 7.398 1.00 95.69 183 GLY A CA 1
ATOM 1457 C C . GLY A 1 183 ? -4.971 0.757 6.094 1.00 95.69 183 GLY A C 1
ATOM 1458 O O . GLY A 1 183 ? -4.806 -0.392 5.683 1.00 95.69 183 GLY A O 1
ATOM 1459 N N . MET A 1 184 ? -4.448 1.808 5.461 1.00 94.38 184 MET A N 1
ATOM 1460 C CA . MET A 1 184 ? -3.579 1.689 4.282 1.00 94.38 184 MET A CA 1
ATOM 1461 C C . MET A 1 184 ? -2.291 2.492 4.464 1.00 94.38 184 MET A C 1
ATOM 1463 O O . MET A 1 184 ? -2.325 3.648 4.895 1.00 94.38 184 MET A O 1
ATOM 1467 N N . GLY A 1 185 ? -1.164 1.890 4.097 1.00 90.56 185 GLY A N 1
ATOM 1468 C CA . GLY A 1 185 ? 0.172 2.476 4.161 1.00 90.56 185 GLY A CA 1
ATOM 1469 C C . GLY A 1 185 ? 0.869 2.480 2.808 1.00 90.56 185 GLY A C 1
ATOM 1470 O O . GLY A 1 185 ? 0.427 1.811 1.875 1.00 90.56 185 GLY A O 1
ATOM 1471 N N . VAL A 1 186 ? 1.969 3.229 2.724 1.00 87.69 186 VAL A N 1
ATOM 1472 C CA . VAL A 1 186 ? 2.869 3.243 1.564 1.00 87.69 186 VAL A CA 1
ATOM 1473 C C . VAL A 1 186 ? 4.311 3.038 2.003 1.00 87.69 186 VAL A C 1
ATOM 1475 O O . VAL A 1 186 ? 4.724 3.527 3.054 1.00 87.69 186 VAL A O 1
ATOM 1478 N N . TYR A 1 187 ? 5.073 2.338 1.175 1.00 80.62 187 TYR A N 1
ATOM 1479 C CA . TYR A 1 187 ? 6.514 2.186 1.266 1.00 80.62 187 TYR A CA 1
ATOM 1480 C C . TYR A 1 187 ? 7.111 2.388 -0.130 1.00 80.62 187 TYR A C 1
ATOM 1482 O O . TYR A 1 187 ? 7.009 1.525 -1.003 1.00 80.62 187 TYR A O 1
ATOM 1490 N N . GLY A 1 188 ? 7.690 3.569 -0.364 1.00 78.00 188 GLY A N 1
ATOM 1491 C CA . GLY A 1 188 ? 8.091 3.983 -1.708 1.00 78.00 188 GLY A CA 1
ATOM 1492 C C . GLY A 1 188 ? 6.881 4.026 -2.647 1.00 78.00 188 GLY A C 1
ATOM 1493 O O . GLY A 1 188 ? 5.913 4.727 -2.371 1.00 78.00 188 GLY A O 1
ATOM 1494 N N . TYR A 1 189 ? 6.935 3.246 -3.725 1.00 75.56 189 TYR A N 1
ATOM 1495 C CA . TYR A 1 189 ? 5.874 3.124 -4.733 1.00 75.56 189 TYR A CA 1
ATOM 1496 C C . TYR A 1 189 ? 4.877 1.984 -4.446 1.00 75.56 189 TYR A C 1
ATOM 1498 O O . TYR A 1 189 ? 3.981 1.723 -5.246 1.00 75.56 189 TYR A O 1
ATOM 1506 N N . GLN A 1 190 ? 5.043 1.260 -3.334 1.00 79.56 190 GLN A N 1
ATOM 1507 C CA . GLN A 1 190 ? 4.186 0.131 -2.975 1.00 79.56 190 GLN A CA 1
ATOM 1508 C C . GLN A 1 190 ? 3.227 0.526 -1.861 1.00 79.56 190 GLN A C 1
ATOM 1510 O O . GLN A 1 190 ? 3.646 1.042 -0.826 1.00 79.56 190 GLN A O 1
ATOM 1515 N N . GLY A 1 191 ? 1.937 0.261 -2.052 1.00 87.25 191 GLY A N 1
ATOM 1516 C CA . GLY A 1 191 ? 0.953 0.348 -0.982 1.00 87.25 191 GLY A CA 1
ATOM 1517 C C . GLY A 1 191 ? 0.654 -1.014 -0.376 1.00 87.25 191 GLY A C 1
ATOM 1518 O O . GLY A 1 191 ? 0.856 -2.052 -1.001 1.00 87.25 191 GLY A O 1
ATOM 1519 N N . GLY A 1 192 ? 0.127 -1.007 0.841 1.00 88.75 192 GLY A N 1
ATOM 1520 C CA . GLY A 1 192 ? -0.302 -2.220 1.526 1.00 88.75 192 GLY A CA 1
ATOM 1521 C C . GLY A 1 192 ? -1.293 -1.920 2.640 1.00 88.75 192 GLY A C 1
ATOM 1522 O O . GLY A 1 192 ? -1.457 -0.769 3.057 1.00 88.75 192 GLY A O 1
ATOM 1523 N N . LEU A 1 193 ? -1.957 -2.965 3.128 1.00 92.06 193 LEU A N 1
ATOM 1524 C CA . LEU A 1 193 ? -2.815 -2.844 4.299 1.00 92.06 193 LEU A CA 1
ATOM 1525 C C . LEU A 1 193 ? -1.987 -2.718 5.574 1.00 92.06 193 LEU A C 1
ATOM 1527 O O . LEU A 1 193 ? -0.974 -3.392 5.752 1.00 92.06 193 LEU A O 1
ATOM 1531 N N . ILE A 1 194 ? -2.474 -1.869 6.472 1.00 91.69 194 ILE A N 1
ATOM 1532 C CA . ILE A 1 194 ? -2.018 -1.786 7.854 1.00 91.69 194 ILE A CA 1
ATOM 1533 C C . ILE A 1 194 ? -3.115 -2.410 8.703 1.00 91.69 194 ILE A C 1
ATOM 1535 O O . ILE A 1 194 ? -4.203 -1.853 8.819 1.00 91.69 194 ILE A O 1
ATOM 1539 N N . GLU A 1 195 ? -2.836 -3.561 9.295 1.00 94.00 195 GLU A N 1
ATOM 1540 C CA . GLU A 1 195 ? -3.769 -4.216 10.202 1.00 94.00 195 GLU A CA 1
ATOM 1541 C C . GLU A 1 195 ? -3.623 -3.636 11.612 1.00 94.00 195 GLU A C 1
ATOM 1543 O O . GLU A 1 195 ? -2.546 -3.683 12.214 1.00 94.00 195 GLU A O 1
ATOM 1548 N N . LEU A 1 196 ? -4.709 -3.045 12.108 1.00 94.62 196 LEU A N 1
ATOM 1549 C CA . LEU A 1 196 ? -4.818 -2.499 13.453 1.00 94.62 196 LEU A CA 1
ATOM 1550 C C . LEU A 1 196 ? -5.733 -3.388 14.281 1.00 94.62 196 LEU A C 1
ATOM 1552 O O . LEU A 1 196 ? -6.892 -3.587 13.926 1.00 94.62 196 LEU A O 1
ATOM 1556 N N . GLU A 1 197 ? -5.222 -3.848 15.412 1.00 95.94 197 GLU A N 1
ATOM 1557 C CA . GLU A 1 197 ? -5.987 -4.540 16.438 1.00 95.94 197 GLU A CA 1
ATOM 1558 C C . GLU A 1 197 ? -6.084 -3.663 17.680 1.00 95.94 197 GLU A C 1
ATOM 1560 O O . GLU A 1 197 ? -5.133 -2.978 18.055 1.00 95.94 197 GLU A O 1
ATOM 1565 N N . ALA A 1 198 ? -7.227 -3.695 18.347 1.00 97.56 198 ALA A N 1
ATOM 1566 C CA . ALA A 1 198 ? -7.423 -3.072 19.638 1.00 97.56 198 ALA A CA 1
ATOM 1567 C C . ALA A 1 198 ? -8.102 -4.054 20.590 1.00 97.56 198 ALA A C 1
ATOM 1569 O O . ALA A 1 198 ? -8.943 -4.855 20.187 1.00 97.56 198 ALA A O 1
ATOM 1570 N N . VAL A 1 199 ? -7.776 -3.937 21.873 1.00 97.75 199 VAL A N 1
ATOM 1571 C CA . VAL A 1 199 ? -8.502 -4.562 22.982 1.00 97.75 199 VAL A CA 1
ATOM 1572 C C . VAL A 1 199 ? -8.626 -3.561 24.121 1.00 97.75 199 VAL A C 1
ATOM 1574 O O . VAL A 1 199 ? -7.705 -2.782 24.372 1.00 97.75 199 VAL A O 1
ATOM 1577 N N . ALA A 1 200 ? -9.765 -3.568 24.807 1.00 96.81 200 ALA A N 1
ATOM 1578 C CA . ALA A 1 200 ? -10.027 -2.686 25.935 1.00 96.81 200 ALA A CA 1
ATOM 1579 C C . ALA A 1 200 ? -10.594 -3.479 27.111 1.00 96.81 200 ALA A C 1
ATOM 1581 O O . ALA A 1 200 ? -11.533 -4.259 26.951 1.00 96.81 200 ALA A O 1
ATOM 1582 N N . PHE A 1 201 ? -10.045 -3.231 28.296 1.00 95.62 201 PHE A N 1
ATOM 1583 C CA . PHE A 1 201 ? -10.535 -3.765 29.563 1.00 95.62 201 PHE A CA 1
ATOM 1584 C C . PHE A 1 201 ? -10.944 -2.599 30.463 1.00 95.62 201 PHE A C 1
ATOM 1586 O O . PHE A 1 201 ? -10.304 -1.552 30.394 1.00 95.62 201 PHE A O 1
ATOM 1593 N N . PRO A 1 202 ? -11.982 -2.723 31.304 1.00 95.00 202 PRO A N 1
ATOM 1594 C CA . PRO A 1 202 ? -12.251 -1.717 32.326 1.00 95.00 202 PRO A CA 1
ATOM 1595 C C . PRO A 1 202 ? -11.026 -1.531 33.225 1.00 95.00 202 PRO A C 1
ATOM 1597 O O . PRO A 1 202 ? -10.457 -2.516 33.695 1.00 95.00 202 PRO A O 1
ATOM 1600 N N . ALA A 1 203 ? -10.633 -0.282 33.469 1.00 94.75 203 ALA A N 1
ATOM 1601 C CA . ALA A 1 203 ? -9.519 0.014 34.360 1.00 94.75 203 ALA A CA 1
ATOM 1602 C C . ALA A 1 203 ? -9.858 -0.380 35.806 1.00 94.75 203 ALA A C 1
ATOM 1604 O O . ALA A 1 203 ? -10.996 -0.211 36.252 1.00 94.75 203 ALA A O 1
ATOM 1605 N N . GLU A 1 204 ? -8.858 -0.815 36.581 1.00 91.69 204 GLU A N 1
ATOM 1606 C CA . GLU A 1 204 ? -9.043 -1.138 38.008 1.00 91.69 204 GLU A CA 1
ATOM 1607 C C . GLU A 1 204 ? -9.620 0.042 38.808 1.00 91.69 204 GLU A C 1
ATOM 1609 O O . GLU A 1 204 ? -10.382 -0.137 39.761 1.00 91.69 204 GLU A O 1
ATOM 1614 N N . LYS A 1 205 ? -9.253 1.269 38.417 1.00 92.00 205 LYS A N 1
ATOM 1615 C CA . LYS A 1 205 ? -9.780 2.520 38.966 1.00 92.00 205 LYS A CA 1
ATOM 1616 C C . LYS A 1 205 ? -10.205 3.437 37.826 1.00 92.00 205 LYS A C 1
ATOM 1618 O O . LYS A 1 205 ? -9.408 3.738 36.938 1.00 92.00 205 LYS A O 1
ATOM 1623 N N . ALA A 1 206 ? -11.438 3.937 37.899 1.00 88.88 206 ALA A N 1
ATOM 1624 C CA . ALA A 1 206 ? -11.962 4.904 36.937 1.00 88.88 206 ALA A CA 1
ATOM 1625 C C . ALA A 1 206 ? -11.031 6.125 36.811 1.00 88.88 206 ALA A C 1
ATOM 1627 O O . ALA A 1 206 ? -10.509 6.638 37.806 1.00 88.88 206 ALA A O 1
ATOM 1628 N N . GLY A 1 207 ? -10.806 6.577 35.579 1.00 91.56 207 GLY A N 1
ATOM 1629 C CA . GLY A 1 207 ? -9.880 7.660 35.255 1.00 91.56 207 GLY A CA 1
ATOM 1630 C C . GLY A 1 207 ? -8.381 7.331 35.338 1.00 91.56 207 GLY A C 1
ATOM 1631 O O . GLY A 1 207 ? -7.580 8.242 35.105 1.00 91.56 207 GLY A O 1
ATOM 1632 N N . GLN A 1 208 ? -7.986 6.090 35.655 1.00 94.31 208 GLN A N 1
ATOM 1633 C CA . GLN A 1 208 ? -6.579 5.661 35.776 1.00 94.31 208 GLN A CA 1
ATOM 1634 C C . GLN A 1 208 ? -6.151 4.595 34.757 1.00 94.31 208 GLN A C 1
ATOM 1636 O O . GLN A 1 208 ? -5.055 4.054 34.868 1.00 94.31 208 GLN A O 1
ATOM 1641 N N . GLY A 1 209 ? -6.989 4.314 33.766 1.00 94.31 209 GLY A N 1
ATOM 1642 C CA . GLY A 1 209 ? -6.685 3.408 32.668 1.00 94.31 209 GLY A CA 1
ATOM 1643 C C . GLY A 1 209 ? -5.520 3.882 31.805 1.00 94.31 209 GLY A C 1
ATOM 1644 O O . GLY A 1 209 ? -5.222 5.081 31.698 1.00 94.31 209 GLY A O 1
ATOM 1645 N N . THR A 1 210 ? -4.849 2.913 31.196 1.00 95.19 210 THR A N 1
ATOM 1646 C CA . THR A 1 210 ? -3.651 3.117 30.382 1.00 95.19 210 THR A CA 1
ATOM 1647 C C . THR A 1 210 ? -3.939 2.950 28.893 1.00 95.19 210 THR A C 1
ATOM 1649 O O . THR A 1 210 ? -4.804 2.181 28.494 1.00 95.19 210 THR A O 1
ATOM 1652 N N . ILE A 1 211 ? -3.206 3.677 28.044 1.00 95.19 211 ILE A N 1
ATOM 1653 C CA . ILE A 1 211 ? -3.266 3.508 26.586 1.00 95.19 211 ILE A CA 1
ATOM 1654 C C . ILE A 1 211 ? -1.884 3.071 26.116 1.00 95.19 211 ILE A C 1
ATOM 1656 O O . ILE A 1 211 ? -0.908 3.798 26.311 1.00 95.19 211 ILE A O 1
ATOM 1660 N N . ARG A 1 212 ? -1.801 1.893 25.497 1.00 94.31 212 ARG A N 1
ATOM 1661 C CA . ARG A 1 212 ? -0.576 1.379 24.877 1.00 94.31 212 ARG A CA 1
ATOM 1662 C C . ARG A 1 212 ? -0.724 1.311 23.364 1.00 94.31 212 ARG A C 1
ATOM 1664 O O . ARG A 1 212 ? -1.756 0.889 22.850 1.00 94.31 212 ARG A O 1
ATOM 1671 N N . PHE A 1 213 ? 0.340 1.713 22.682 1.00 93.12 213 PHE A N 1
ATOM 1672 C CA . PHE A 1 213 ? 0.529 1.606 21.239 1.00 93.12 213 PHE A CA 1
ATOM 1673 C C . PHE A 1 213 ? 1.948 1.093 20.976 1.00 93.12 213 PHE A C 1
ATOM 1675 O O . PHE A 1 213 ? 2.789 1.154 21.875 1.00 93.12 213 PHE A O 1
ATOM 1682 N N . ASN A 1 214 ? 2.235 0.598 19.772 1.00 89.94 214 ASN A N 1
ATOM 1683 C CA . ASN A 1 214 ? 3.559 0.074 19.435 1.00 89.94 214 ASN A CA 1
ATOM 1684 C C . ASN A 1 214 ? 4.665 1.112 19.695 1.00 89.94 214 ASN A C 1
ATOM 1686 O O . ASN A 1 214 ? 4.680 2.186 19.092 1.00 89.94 214 ASN A O 1
ATOM 1690 N N . ASP A 1 215 ? 5.662 0.747 20.505 1.00 86.81 215 ASP A N 1
ATOM 1691 C CA . ASP A 1 215 ? 6.826 1.601 20.790 1.00 86.81 215 ASP A CA 1
ATOM 1692 C C . ASP A 1 215 ? 7.721 1.834 19.561 1.00 86.81 215 ASP A C 1
ATOM 1694 O O . ASP A 1 215 ? 8.542 2.750 19.552 1.00 86.81 215 ASP A O 1
ATOM 1698 N N . ALA A 1 216 ? 7.567 1.022 18.513 1.00 85.06 216 ALA A N 1
ATOM 1699 C CA . ALA A 1 216 ? 8.262 1.179 17.237 1.00 85.06 216 ALA A CA 1
ATOM 1700 C C . ALA A 1 216 ? 7.550 2.136 16.262 1.00 85.06 216 ALA A C 1
ATOM 1702 O O . ALA A 1 216 ? 8.142 2.518 15.252 1.00 85.06 216 ALA A O 1
ATOM 1703 N N . ALA A 1 217 ? 6.300 2.528 16.540 1.00 86.31 217 ALA A N 1
ATOM 1704 C CA . ALA A 1 217 ? 5.571 3.463 15.689 1.00 86.31 217 ALA A CA 1
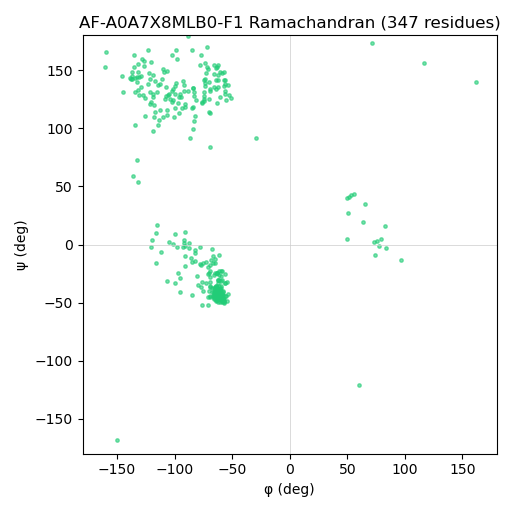ATOM 1705 C C . ALA A 1 217 ? 6.112 4.888 15.842 1.00 86.31 217 ALA A C 1
ATOM 1707 O O . ALA A 1 217 ? 6.541 5.282 16.932 1.00 86.31 217 ALA A O 1
ATOM 1708 N N . GLY A 1 218 ? 6.073 5.667 14.764 1.00 87.25 218 GLY A N 1
ATOM 1709 C CA . GLY A 1 218 ? 6.565 7.041 14.767 1.00 87.25 218 GLY A CA 1
ATOM 1710 C C . GLY A 1 218 ? 5.675 8.007 15.554 1.00 87.25 218 GLY A C 1
ATOM 1711 O O . GLY A 1 218 ? 4.573 7.660 15.997 1.00 87.25 218 GLY A O 1
ATOM 1712 N N . SER A 1 219 ? 6.170 9.226 15.781 1.00 90.00 219 SER A N 1
ATOM 1713 C CA . SER A 1 219 ? 5.497 10.205 16.644 1.00 90.00 219 SER A CA 1
ATOM 1714 C C . SER A 1 219 ? 4.136 10.625 16.095 1.00 90.00 219 SER A C 1
ATOM 1716 O O . SER A 1 219 ? 3.189 10.730 16.869 1.00 90.00 219 SER A O 1
ATOM 1718 N N . MET A 1 220 ? 3.986 10.763 14.773 1.00 91.81 220 MET A N 1
ATOM 1719 C CA . MET A 1 220 ? 2.719 11.201 14.171 1.00 91.81 220 MET A CA 1
ATOM 1720 C C . MET A 1 220 ? 1.616 10.141 14.313 1.00 91.81 220 MET A C 1
ATOM 1722 O O . MET A 1 220 ? 0.443 10.464 14.523 1.00 91.81 220 MET A O 1
ATOM 1726 N N . ALA A 1 221 ? 1.985 8.860 14.227 1.00 91.19 221 ALA A N 1
ATOM 1727 C CA . ALA A 1 221 ? 1.052 7.761 14.463 1.00 91.19 221 ALA A CA 1
ATOM 1728 C C . ALA A 1 221 ? 0.584 7.737 15.929 1.00 91.19 221 ALA A C 1
ATOM 1730 O O . ALA A 1 221 ? -0.608 7.577 16.192 1.00 91.19 221 ALA A O 1
ATOM 1731 N N . ARG A 1 222 ? 1.490 7.976 16.888 1.00 91.38 222 ARG A N 1
ATOM 1732 C CA . ARG A 1 222 ? 1.126 8.096 18.312 1.00 91.38 222 ARG A CA 1
ATOM 1733 C C . ARG A 1 222 ? 0.240 9.313 18.577 1.00 91.38 222 ARG A C 1
ATOM 1735 O O . ARG A 1 222 ? -0.750 9.188 19.292 1.00 91.38 222 ARG A O 1
ATOM 1742 N N . ASP A 1 223 ? 0.529 10.450 17.949 1.00 93.50 223 ASP A N 1
ATOM 1743 C CA . ASP A 1 223 ? -0.300 11.659 18.045 1.00 93.50 223 ASP A CA 1
ATOM 1744 C C . ASP A 1 223 ? -1.732 11.413 17.549 1.00 93.50 223 ASP A C 1
ATOM 1746 O O . ASP A 1 223 ? -2.708 11.884 18.142 1.00 93.50 223 ASP A O 1
ATOM 1750 N N . SER A 1 224 ? -1.879 10.574 16.523 1.00 95.56 224 SER A N 1
ATOM 1751 C CA . SER A 1 224 ? -3.185 10.172 15.996 1.00 95.56 224 SER A CA 1
ATOM 1752 C C . SER A 1 224 ? -4.040 9.416 17.024 1.00 95.56 224 SER A C 1
ATOM 1754 O O . SER A 1 224 ? -5.264 9.562 17.014 1.00 95.56 224 SER A O 1
ATOM 1756 N N . VAL A 1 225 ? -3.429 8.676 17.960 1.00 95.12 225 VAL A N 1
ATOM 1757 C CA . VAL A 1 225 ? -4.145 8.016 19.069 1.00 95.12 225 VAL A CA 1
ATOM 1758 C C . VAL A 1 225 ? -4.769 9.054 20.008 1.00 95.12 225 VAL A C 1
ATOM 1760 O O . VAL A 1 225 ? -5.925 8.912 20.409 1.00 95.12 225 VAL A O 1
ATOM 1763 N N . PHE A 1 226 ? -4.054 10.139 20.323 1.00 94.44 226 PHE A N 1
ATOM 1764 C CA . PHE A 1 226 ? -4.580 11.212 21.177 1.00 94.44 226 PHE A CA 1
ATOM 1765 C C . PHE A 1 226 ? -5.694 12.015 20.491 1.00 94.44 226 PHE A C 1
ATOM 1767 O O . PHE A 1 226 ? -6.684 12.391 21.133 1.00 94.44 226 PHE A O 1
ATOM 1774 N N . ASN A 1 227 ? -5.581 12.231 19.178 1.00 96.50 227 ASN A N 1
ATOM 1775 C CA . ASN A 1 227 ? -6.651 12.841 18.390 1.00 96.50 227 ASN A CA 1
ATOM 1776 C C . ASN A 1 227 ? -7.906 11.960 18.398 1.00 96.50 227 ASN A C 1
ATOM 1778 O O . ASN A 1 227 ? -8.994 12.446 18.712 1.00 96.50 227 ASN A O 1
ATOM 1782 N N . ALA A 1 228 ? -7.750 10.657 18.146 1.00 96.75 228 ALA A N 1
ATOM 1783 C CA . ALA A 1 228 ? -8.841 9.690 18.206 1.00 96.75 228 ALA A CA 1
ATOM 1784 C C . ALA A 1 228 ? -9.515 9.660 19.588 1.00 96.75 228 ALA A C 1
ATOM 1786 O O . ALA A 1 228 ? -10.743 9.694 19.671 1.00 96.75 228 ALA A O 1
ATOM 1787 N N . ALA A 1 229 ? -8.733 9.690 20.671 1.00 95.12 229 ALA A N 1
ATOM 1788 C CA . ALA A 1 229 ? -9.246 9.762 22.039 1.00 95.12 229 ALA A CA 1
ATOM 1789 C C . ALA A 1 229 ? -10.116 11.008 22.277 1.00 95.12 229 ALA A C 1
ATOM 1791 O O . ALA A 1 229 ? -11.178 10.931 22.901 1.00 95.12 229 ALA A O 1
ATOM 1792 N N . SER A 1 230 ? -9.678 12.156 21.756 1.00 96.12 230 SER A N 1
ATOM 1793 C CA . SER A 1 230 ? -10.397 13.427 21.880 1.00 96.12 230 SER A CA 1
ATOM 1794 C C . SER A 1 230 ? -11.733 13.389 21.137 1.00 96.12 230 SER A C 1
ATOM 1796 O O . SER A 1 230 ? -12.765 13.756 21.703 1.00 96.12 230 SER A O 1
ATOM 1798 N N . VAL A 1 231 ? -11.733 12.874 19.902 1.00 97.44 231 VAL A N 1
ATOM 1799 C CA . VAL A 1 231 ? -12.949 12.723 19.088 1.00 97.44 231 VAL A CA 1
ATOM 1800 C C . VAL A 1 231 ? -13.912 11.717 19.718 1.00 97.44 231 VAL A C 1
ATOM 1802 O O . VAL A 1 231 ? -15.113 11.976 19.771 1.00 97.44 231 VAL A O 1
ATOM 1805 N N . LEU A 1 232 ? -13.413 10.597 20.254 1.00 96.38 232 LEU A N 1
ATOM 1806 C CA . LEU A 1 232 ? -14.246 9.604 20.940 1.00 96.38 232 LEU A CA 1
ATOM 1807 C C . LEU A 1 232 ? -14.972 10.227 22.129 1.00 96.38 232 LEU A C 1
ATOM 1809 O O . LEU A 1 232 ? -16.188 10.071 22.258 1.00 96.38 232 LEU A O 1
ATOM 1813 N N . ARG A 1 233 ? -14.240 10.971 22.964 1.00 95.12 233 ARG A N 1
ATOM 1814 C CA . ARG A 1 233 ? -14.809 11.641 24.132 1.00 95.12 233 ARG A CA 1
ATOM 1815 C C . ARG A 1 233 ? -15.864 12.665 23.736 1.00 95.12 233 ARG A C 1
ATOM 1817 O O . ARG A 1 233 ? -16.907 12.734 24.379 1.00 95.12 233 ARG A O 1
ATOM 1824 N N . GLN A 1 234 ? -15.616 13.433 22.677 1.00 94.75 234 GLN A N 1
ATOM 1825 C CA . GLN A 1 234 ? -16.585 14.397 22.162 1.00 94.75 234 GLN A CA 1
ATOM 1826 C C . GLN A 1 234 ? -17.851 13.713 21.621 1.00 94.75 234 GLN A C 1
ATOM 1828 O O . GLN A 1 234 ? -18.950 14.203 21.862 1.00 94.75 234 GLN A O 1
ATOM 1833 N N . ALA A 1 235 ? -17.704 12.600 20.898 1.00 93.50 235 ALA A N 1
ATOM 1834 C CA . ALA A 1 235 ? -18.808 11.927 20.216 1.00 93.50 235 ALA A CA 1
ATOM 1835 C C . ALA A 1 235 ? -19.668 11.050 21.141 1.00 93.50 235 ALA A C 1
ATOM 1837 O O . ALA A 1 235 ? -20.872 10.945 20.932 1.00 93.50 235 ALA A O 1
ATOM 1838 N N . THR A 1 236 ? -19.059 10.406 22.141 1.00 93.62 236 THR A N 1
ATOM 1839 C CA . THR A 1 236 ? -19.720 9.380 22.976 1.00 93.62 236 THR A CA 1
ATOM 1840 C C . THR A 1 236 ? -19.844 9.772 24.447 1.00 93.62 236 THR A C 1
ATOM 1842 O O . THR A 1 236 ? -20.568 9.127 25.200 1.00 93.62 236 THR A O 1
ATOM 1845 N N . GLY A 1 237 ? -19.101 10.786 24.898 1.00 94.31 237 GLY A N 1
ATOM 1846 C CA . GLY A 1 237 ? -18.946 11.107 26.318 1.00 94.31 237 GLY A CA 1
ATOM 1847 C C . GLY A 1 237 ? -18.045 10.137 27.096 1.00 94.31 237 GLY A C 1
ATOM 1848 O O . GLY A 1 237 ? -17.682 10.445 28.232 1.00 94.31 237 GLY A O 1
ATOM 1849 N N . LYS A 1 238 ? -17.633 9.002 26.509 1.00 93.62 238 LYS A N 1
ATOM 1850 C CA . LYS A 1 238 ? -16.759 8.019 27.164 1.00 93.62 238 LYS A CA 1
ATOM 1851 C C . LYS A 1 238 ? -15.325 8.534 27.252 1.00 93.62 238 LYS A C 1
ATOM 1853 O O . LYS A 1 238 ? -14.791 9.121 26.310 1.00 93.62 238 LYS A O 1
ATOM 1858 N N . ASN A 1 239 ? -14.683 8.301 28.390 1.00 92.81 239 ASN A N 1
ATOM 1859 C CA . ASN A 1 239 ? -13.292 8.665 28.611 1.00 92.81 239 ASN A CA 1
ATOM 1860 C C . ASN A 1 239 ? -12.409 7.422 28.469 1.00 92.81 239 ASN A C 1
ATOM 1862 O O . ASN A 1 239 ? -12.601 6.442 29.181 1.00 92.81 239 ASN A O 1
ATOM 1866 N N . LEU A 1 240 ? -11.405 7.466 27.588 1.00 92.31 240 LEU A N 1
ATOM 1867 C CA . LEU A 1 240 ? -10.479 6.339 27.429 1.00 92.31 240 LEU A CA 1
ATOM 1868 C C . LEU A 1 240 ? -9.691 6.020 28.697 1.00 92.31 240 LEU A C 1
ATOM 1870 O O . LEU A 1 240 ? -9.279 4.884 28.871 1.00 92.31 240 LEU A O 1
ATOM 1874 N N . LYS A 1 241 ? -9.540 6.981 29.615 1.00 93.38 241 LYS A N 1
ATOM 1875 C CA . LYS A 1 241 ? -8.928 6.728 30.925 1.00 93.38 241 LYS A CA 1
ATOM 1876 C C . LYS A 1 241 ? -9.765 5.828 31.837 1.00 93.38 241 LYS A C 1
ATOM 1878 O O . LYS A 1 241 ? -9.314 5.517 32.931 1.00 93.38 241 LYS A O 1
ATOM 1883 N N . ASP A 1 242 ? -10.964 5.426 31.438 1.00 94.88 242 ASP A N 1
ATOM 1884 C CA . ASP A 1 242 ? -11.736 4.415 32.165 1.00 94.88 242 ASP A CA 1
ATOM 1885 C C . ASP A 1 242 ? -11.391 2.985 31.713 1.00 94.88 242 ASP A C 1
ATOM 1887 O O . ASP A 1 242 ? -11.954 2.025 32.236 1.00 94.88 242 ASP A O 1
ATOM 1891 N N . TYR A 1 243 ? -10.451 2.837 30.770 1.00 96.06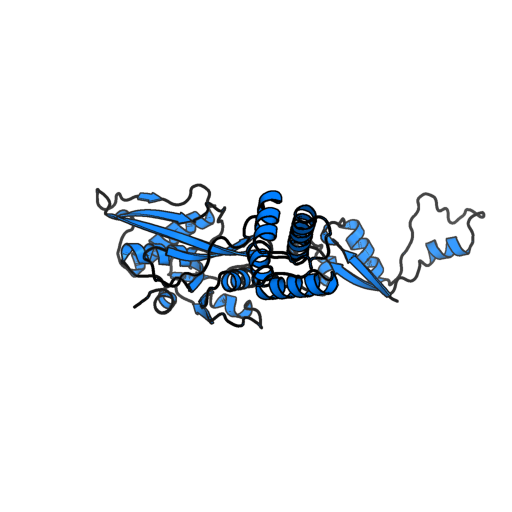 243 TYR A N 1
ATOM 1892 C CA . TYR A 1 243 ? -10.072 1.564 30.170 1.00 96.06 243 TYR A CA 1
ATOM 1893 C C . TYR A 1 243 ? -8.554 1.383 30.120 1.00 96.06 243 TYR A C 1
ATOM 1895 O O . TYR A 1 243 ? -7.814 2.326 29.842 1.00 96.06 243 TYR A O 1
ATOM 1903 N N . ASP A 1 244 ? -8.104 0.148 30.313 1.00 96.88 244 ASP A N 1
ATOM 1904 C CA . ASP A 1 244 ? -6.796 -0.315 29.867 1.00 96.88 244 ASP A CA 1
ATOM 1905 C C . ASP A 1 244 ? -6.909 -0.746 28.404 1.00 96.88 244 ASP A C 1
ATOM 1907 O O . ASP A 1 244 ? -7.419 -1.818 28.072 1.00 96.88 244 ASP A O 1
ATOM 1911 N N . LEU A 1 245 ? -6.487 0.157 27.522 1.00 96.94 245 LEU A N 1
ATOM 1912 C CA . LEU A 1 245 ? -6.583 0.054 26.075 1.00 96.94 245 LEU A CA 1
ATOM 1913 C C . LEU A 1 245 ? -5.217 -0.303 25.489 1.00 96.94 245 LEU A C 1
ATOM 1915 O O . LEU A 1 245 ? -4.231 0.412 25.680 1.00 96.94 245 LEU A O 1
ATOM 1919 N N . HIS A 1 246 ? -5.172 -1.373 24.707 1.00 96.38 246 HIS A N 1
ATOM 1920 C CA . HIS A 1 246 ? -3.996 -1.744 23.936 1.00 96.38 246 HIS A CA 1
ATOM 1921 C C . HIS A 1 246 ? -4.361 -1.767 22.461 1.00 96.38 246 HIS A C 1
ATOM 1923 O O . HIS A 1 246 ? -5.281 -2.471 22.058 1.00 96.38 246 HIS A O 1
ATOM 1929 N N . ILE A 1 247 ? -3.640 -0.979 21.674 1.00 95.25 247 ILE A N 1
ATOM 1930 C CA . ILE A 1 247 ? -3.763 -0.926 20.225 1.00 95.25 247 ILE A CA 1
ATOM 1931 C C . ILE A 1 247 ? -2.441 -1.424 19.637 1.00 95.25 247 ILE A C 1
ATOM 1933 O O . ILE A 1 247 ? -1.369 -0.974 20.045 1.00 95.25 247 ILE A O 1
ATOM 1937 N N . ASN A 1 248 ? -2.522 -2.340 18.683 1.00 93.50 248 ASN A N 1
ATOM 1938 C CA . ASN A 1 248 ? -1.386 -2.985 18.055 1.00 93.50 248 ASN A CA 1
ATOM 1939 C C . ASN A 1 248 ? -1.474 -2.871 16.531 1.00 93.50 248 ASN A C 1
ATOM 1941 O O . ASN A 1 248 ? -2.469 -3.246 15.920 1.00 93.50 248 ASN A O 1
ATOM 1945 N N . VAL A 1 249 ? -0.399 -2.394 15.914 1.00 91.94 249 VAL A N 1
ATOM 1946 C CA . VAL A 1 249 ? -0.138 -2.566 14.488 1.00 91.94 249 VAL A CA 1
ATOM 1947 C C . VAL A 1 249 ? 0.483 -3.947 14.290 1.00 91.94 249 VAL A C 1
ATOM 1949 O O . VAL A 1 249 ? 1.630 -4.189 14.688 1.00 91.94 249 VAL A O 1
ATOM 1952 N N . VAL A 1 250 ? -0.262 -4.858 13.670 1.00 88.62 250 VAL A N 1
ATOM 1953 C CA . VAL A 1 250 ? 0.196 -6.233 13.439 1.00 88.62 250 VAL A CA 1
ATOM 1954 C C . VAL A 1 250 ? 1.411 -6.235 12.503 1.00 88.62 250 VAL A C 1
ATOM 1956 O O . VAL A 1 250 ? 1.520 -5.435 11.574 1.00 88.62 250 VAL A O 1
ATOM 1959 N N . GLY A 1 251 ? 2.374 -7.117 12.782 1.00 77.00 251 GLY A N 1
ATOM 1960 C CA . GLY A 1 251 ? 3.631 -7.217 12.031 1.00 77.00 251 GLY A CA 1
ATOM 1961 C C . GLY A 1 251 ? 4.721 -6.230 12.466 1.00 77.00 251 GLY A C 1
ATOM 1962 O O . GLY A 1 251 ? 5.836 -6.308 11.959 1.00 77.00 251 GLY A O 1
ATOM 1963 N N . GLY A 1 252 ? 4.441 -5.328 13.418 1.00 60.69 252 GLY A N 1
ATOM 1964 C CA . GLY A 1 252 ? 5.457 -4.458 14.026 1.00 60.69 252 GLY A CA 1
ATOM 1965 C C . GLY A 1 252 ? 6.119 -3.475 13.052 1.00 60.69 252 GLY A C 1
ATOM 1966 O O . GLY A 1 252 ? 7.214 -2.981 13.326 1.00 60.69 252 GLY A O 1
ATOM 1967 N N . GLY A 1 253 ? 5.477 -3.209 11.909 1.00 64.06 253 GLY A N 1
ATOM 1968 C CA . GLY A 1 253 ? 5.986 -2.300 10.889 1.00 64.06 253 GLY A CA 1
ATOM 1969 C C . GLY A 1 253 ? 6.175 -0.879 11.426 1.00 64.06 253 GLY A C 1
ATOM 1970 O O . GLY A 1 253 ? 5.427 -0.416 12.289 1.00 64.06 253 GLY A O 1
ATOM 1971 N N . LYS A 1 254 ? 7.173 -0.162 10.894 1.00 66.75 254 LYS A N 1
ATOM 1972 C CA . LYS A 1 254 ? 7.376 1.268 11.167 1.00 66.75 254 LYS A CA 1
ATOM 1973 C C . LYS A 1 254 ? 6.254 2.073 10.511 1.00 66.75 254 LYS A C 1
ATOM 1975 O O . LYS A 1 254 ? 6.408 2.562 9.397 1.00 66.75 254 LYS A O 1
ATOM 1980 N N . VAL A 1 255 ? 5.119 2.178 11.191 1.00 80.50 255 VAL A N 1
ATOM 1981 C CA . VAL A 1 255 ? 4.03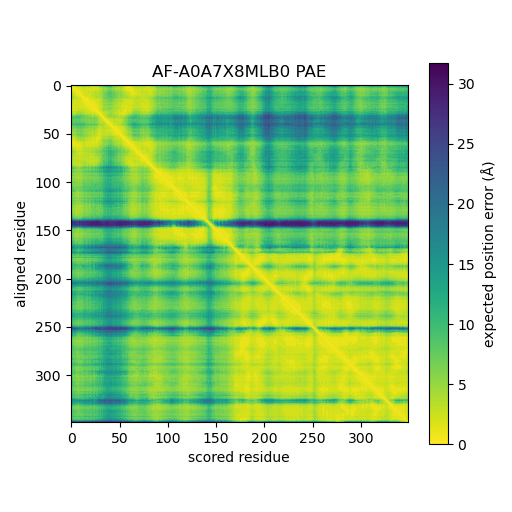7 3.077 10.790 1.00 80.50 255 VAL A CA 1
ATOM 1982 C C . VAL A 1 255 ? 4.340 4.453 11.356 1.00 80.50 255 VAL A C 1
ATOM 1984 O O . VAL A 1 255 ? 4.414 4.637 12.572 1.00 80.50 255 VAL A O 1
ATOM 1987 N N . ASP A 1 256 ? 4.523 5.414 10.461 1.00 83.50 256 ASP A N 1
ATOM 1988 C CA . ASP A 1 256 ? 4.618 6.824 10.802 1.00 83.50 256 ASP A CA 1
ATOM 1989 C C . ASP A 1 256 ? 3.800 7.651 9.807 1.00 83.50 256 ASP A C 1
ATOM 1991 O O . ASP A 1 256 ? 3.713 7.323 8.623 1.00 83.50 256 ASP A O 1
ATOM 1995 N N . GLY A 1 257 ? 3.158 8.696 10.316 1.00 87.19 257 GLY A N 1
ATOM 1996 C CA . GLY A 1 257 ? 2.242 9.558 9.573 1.00 87.19 257 GLY A CA 1
ATOM 1997 C C . GLY A 1 257 ? 0.791 9.527 10.080 1.00 87.19 257 GLY A C 1
ATOM 1998 O O . GLY A 1 257 ? 0.341 8.547 10.678 1.00 87.19 257 GLY A O 1
ATOM 1999 N N . PRO A 1 258 ? 0.016 10.593 9.815 1.00 92.44 258 PRO A N 1
ATOM 2000 C CA . PRO A 1 258 ? -1.313 10.779 10.399 1.00 92.44 258 PRO A CA 1
ATOM 2001 C C . PRO A 1 258 ? -2.423 10.011 9.662 1.00 92.44 258 PRO A C 1
ATOM 2003 O O . PRO A 1 258 ? -3.558 9.939 10.129 1.00 92.44 258 PRO A O 1
ATOM 2006 N N . SER A 1 259 ? -2.115 9.402 8.511 1.00 92.69 259 SER A N 1
ATOM 2007 C CA . SER A 1 259 ? -3.111 8.801 7.609 1.00 92.69 259 SER A CA 1
ATOM 2008 C C . SER A 1 259 ? -3.854 7.571 8.156 1.00 92.69 259 SER A C 1
ATOM 2010 O O . SER A 1 259 ? -4.830 7.136 7.546 1.00 92.69 259 SER A O 1
ATOM 2012 N N . ALA A 1 260 ? -3.413 7.023 9.293 1.00 93.00 260 ALA A N 1
ATOM 2013 C CA . ALA A 1 260 ? -4.089 5.944 10.013 1.00 93.00 260 ALA A CA 1
ATOM 2014 C C . ALA A 1 260 ? -5.080 6.455 11.079 1.00 93.00 260 ALA A C 1
ATOM 2016 O O . ALA A 1 260 ? -5.727 5.646 11.740 1.00 93.00 260 ALA A O 1
ATOM 2017 N N . GLY A 1 261 ? -5.222 7.774 11.268 1.00 96.44 261 GLY A N 1
ATOM 2018 C CA . GLY A 1 261 ? -6.009 8.349 12.363 1.00 96.44 261 GLY A CA 1
ATOM 2019 C C . GLY A 1 261 ? -7.473 7.909 12.378 1.00 96.44 261 GLY A C 1
ATOM 2020 O O . GLY A 1 261 ? -8.005 7.584 13.440 1.00 96.44 261 GLY A O 1
ATOM 2021 N N . VAL A 1 262 ? -8.112 7.824 11.207 1.00 98.19 262 VAL A N 1
ATOM 2022 C CA . VAL A 1 262 ? -9.487 7.306 11.103 1.00 98.19 262 VAL A CA 1
ATOM 2023 C C . VAL A 1 262 ? -9.557 5.820 11.469 1.00 98.19 262 VAL A C 1
ATOM 2025 O O . VAL A 1 262 ? -10.446 5.420 12.218 1.00 98.19 262 VAL A O 1
ATOM 2028 N N . ALA A 1 263 ? -8.605 5.009 11.000 1.00 97.56 263 ALA A N 1
ATOM 2029 C CA . ALA A 1 263 ? -8.556 3.578 11.300 1.00 97.56 263 ALA A CA 1
ATOM 2030 C C . ALA A 1 263 ? -8.364 3.318 12.805 1.00 97.56 263 ALA A C 1
ATOM 2032 O O . ALA A 1 263 ? -9.089 2.519 13.394 1.00 97.56 263 ALA A O 1
ATOM 2033 N N . ILE A 1 264 ? -7.450 4.062 13.441 1.00 97.38 264 ILE A N 1
ATOM 2034 C CA . ILE A 1 264 ? -7.206 4.015 14.889 1.00 97.38 264 ILE A CA 1
ATOM 2035 C C . ILE A 1 264 ? -8.488 4.362 15.652 1.00 97.38 264 ILE A C 1
ATOM 2037 O O . ILE A 1 264 ? -8.887 3.630 16.554 1.00 97.38 264 ILE A O 1
ATOM 2041 N N . TYR A 1 265 ? -9.171 5.447 15.278 1.00 98.12 265 TYR A N 1
ATOM 2042 C CA . TYR A 1 265 ? -10.431 5.826 15.915 1.00 98.12 265 TYR A CA 1
ATOM 2043 C C . TYR A 1 265 ? -11.506 4.745 15.798 1.00 98.12 265 TYR A C 1
ATOM 2045 O O . TYR A 1 265 ? -12.169 4.444 16.789 1.00 98.12 265 TYR A O 1
ATOM 2053 N N . LEU A 1 266 ? -11.666 4.141 14.619 1.00 98.38 266 LEU A N 1
ATOM 2054 C CA . LEU A 1 266 ? -12.654 3.085 14.399 1.00 98.38 266 LEU A CA 1
ATOM 2055 C C . LEU A 1 266 ? -12.333 1.823 15.209 1.00 98.38 266 LEU A C 1
ATOM 2057 O O . LEU A 1 266 ? -13.254 1.228 15.764 1.00 98.38 266 LEU A O 1
ATOM 2061 N N . ALA A 1 267 ? -11.054 1.457 15.348 1.00 98.12 267 ALA A N 1
ATOM 2062 C CA . ALA A 1 267 ? -10.633 0.312 16.160 1.00 98.12 267 ALA A CA 1
ATOM 2063 C C . ALA A 1 267 ? -10.941 0.544 17.646 1.00 98.12 267 ALA A C 1
ATOM 2065 O O . ALA A 1 267 ? -11.513 -0.317 18.314 1.00 98.12 267 ALA A O 1
ATOM 2066 N N . ILE A 1 268 ? -10.647 1.750 18.146 1.00 97.94 268 ILE A N 1
ATOM 2067 C CA . ILE A 1 268 ? -10.978 2.159 19.515 1.00 97.94 268 ILE A CA 1
ATOM 2068 C C . ILE A 1 268 ? -12.496 2.162 19.727 1.00 97.94 268 ILE A C 1
ATOM 2070 O O . ILE A 1 268 ? -12.993 1.587 20.692 1.00 97.94 268 ILE A O 1
ATOM 2074 N N . LEU A 1 269 ? -13.253 2.795 18.830 1.00 98.00 269 LEU A N 1
ATOM 2075 C CA . LEU A 1 269 ? -14.709 2.853 18.928 1.00 98.00 269 LEU A CA 1
ATOM 2076 C C . LEU A 1 269 ? -15.320 1.446 18.906 1.00 98.00 269 LEU A C 1
ATOM 2078 O O . LEU A 1 269 ? -16.234 1.169 19.679 1.00 98.00 269 LEU A O 1
ATOM 2082 N N . SER A 1 270 ? -14.788 0.556 18.067 1.00 98.31 270 SER A N 1
ATOM 2083 C CA . SER A 1 270 ? -15.208 -0.841 17.973 1.00 98.31 270 SER A CA 1
ATOM 2084 C C . SER A 1 270 ? -15.091 -1.570 19.311 1.00 98.31 270 SER A C 1
ATOM 2086 O O . SER A 1 270 ? -16.079 -2.147 19.756 1.00 98.31 270 SER A O 1
ATOM 2088 N N . VAL A 1 271 ? -13.946 -1.502 19.999 1.00 98.12 271 VAL A N 1
ATOM 2089 C CA . VAL A 1 271 ? -13.772 -2.203 21.288 1.00 98.12 271 VAL A CA 1
ATOM 2090 C C . VAL A 1 271 ? -14.543 -1.559 22.435 1.00 98.12 271 VAL A C 1
ATOM 2092 O O . VAL A 1 271 ? -15.032 -2.258 23.320 1.00 98.12 271 VAL A O 1
ATOM 2095 N N . ILE A 1 272 ? -14.693 -0.234 22.422 1.00 96.44 272 ILE A N 1
ATOM 2096 C CA . ILE A 1 272 ? -15.398 0.501 23.479 1.00 96.44 272 ILE A CA 1
ATOM 2097 C C . ILE A 1 272 ? -16.925 0.358 23.363 1.00 96.44 272 ILE A C 1
ATOM 2099 O O . ILE A 1 272 ? -17.628 0.387 24.376 1.00 96.44 272 ILE A O 1
ATOM 2103 N N . GLU A 1 273 ? -17.453 0.225 22.146 1.00 95.75 273 GLU A N 1
ATOM 2104 C CA . GLU A 1 273 ? -18.889 0.047 21.879 1.00 95.75 273 GLU A CA 1
ATOM 2105 C C . GLU A 1 273 ? -19.266 -1.392 21.505 1.00 95.75 273 GLU A C 1
ATOM 2107 O O . GLU A 1 273 ? -20.430 -1.654 21.222 1.00 95.75 273 GLU A O 1
ATOM 2112 N N . GLN A 1 274 ? -18.301 -2.318 21.496 1.00 96.38 274 GLN A N 1
ATOM 2113 C CA . GLN A 1 274 ? -18.483 -3.719 21.093 1.00 96.38 274 GLN A CA 1
ATOM 2114 C C . GLN A 1 274 ? -19.117 -3.867 19.696 1.00 96.38 274 GLN A C 1
ATOM 2116 O O . GLN A 1 274 ? -20.005 -4.689 19.477 1.00 96.38 274 GLN A O 1
ATOM 2121 N N . LYS A 1 275 ? -18.661 -3.054 18.735 1.00 97.44 275 LYS A N 1
ATOM 2122 C CA . LYS A 1 275 ? -19.164 -3.060 17.353 1.00 97.44 275 LYS A CA 1
ATOM 2123 C C . LYS A 1 275 ? -18.299 -3.925 16.450 1.00 97.44 275 LYS A C 1
ATOM 2125 O O . LYS A 1 275 ? -17.089 -3.721 16.389 1.00 97.44 275 LYS A O 1
ATOM 2130 N N . LEU A 1 276 ? -18.922 -4.831 15.705 1.00 98.06 276 LEU A N 1
ATOM 2131 C CA . LEU A 1 276 ? -18.256 -5.664 14.707 1.00 98.06 276 LEU A CA 1
ATOM 2132 C C . LEU A 1 276 ? -17.808 -4.827 13.505 1.00 98.06 276 LEU A C 1
ATOM 2134 O O . LEU A 1 276 ? -18.587 -4.035 12.983 1.00 98.06 276 LEU A O 1
ATOM 2138 N N . VAL A 1 277 ? -16.571 -5.019 13.052 1.00 98.38 277 VAL A N 1
ATOM 2139 C CA . VAL A 1 277 ? -15.979 -4.337 11.896 1.00 98.38 277 VAL A CA 1
ATOM 2140 C C . VAL A 1 277 ? -15.894 -5.291 10.709 1.00 98.38 277 VAL A C 1
ATOM 2142 O O . VAL A 1 277 ? -15.334 -6.384 10.827 1.00 98.38 277 VAL A O 1
ATOM 2145 N N . CYS A 1 278 ? -16.400 -4.864 9.554 1.00 97.88 278 CYS A N 1
ATOM 2146 C CA . CYS A 1 278 ? -16.277 -5.571 8.282 1.00 97.88 278 CYS A CA 1
ATOM 2147 C C . CYS A 1 278 ? -14.802 -5.731 7.876 1.00 97.88 278 CYS A C 1
ATOM 2149 O O . CYS A 1 278 ? -14.058 -4.755 7.807 1.00 97.88 278 CYS A O 1
ATOM 2151 N N . GLN A 1 279 ? -14.383 -6.964 7.580 1.00 97.38 279 GLN A N 1
ATOM 2152 C CA . GLN A 1 279 ? -12.981 -7.300 7.286 1.00 97.38 279 GLN A CA 1
ATOM 2153 C C . GLN A 1 279 ? -12.622 -7.223 5.791 1.00 97.38 279 GLN A C 1
ATOM 2155 O O . GLN A 1 279 ? -11.541 -7.635 5.388 1.00 97.38 279 GLN A O 1
ATOM 2160 N N . ASP A 1 280 ? -13.501 -6.669 4.964 1.00 96.62 280 ASP A N 1
ATOM 2161 C CA . ASP A 1 280 ? -13.302 -6.393 3.538 1.00 96.62 280 ASP A CA 1
ATOM 2162 C C . ASP A 1 280 ? -13.331 -4.886 3.224 1.00 96.62 280 ASP A C 1
ATOM 2164 O O . ASP A 1 280 ? -13.504 -4.485 2.067 1.00 96.62 280 ASP A O 1
ATOM 2168 N N . VAL A 1 281 ? -13.169 -4.063 4.267 1.00 97.75 281 VAL A N 1
ATOM 2169 C CA . VAL A 1 281 ? -13.195 -2.601 4.226 1.00 97.75 281 VAL A CA 1
ATOM 2170 C C . VAL A 1 281 ? -11.869 -2.053 4.741 1.00 97.75 281 VAL A C 1
ATOM 2172 O O . VAL A 1 281 ? -11.415 -2.441 5.817 1.00 97.75 281 VAL A O 1
ATOM 2175 N N . ALA A 1 282 ? -11.267 -1.124 4.000 1.00 97.75 282 ALA A N 1
ATOM 2176 C CA . ALA A 1 282 ? -10.096 -0.378 4.452 1.00 97.75 282 ALA A CA 1
ATOM 2177 C C . ALA A 1 282 ? -10.368 1.128 4.489 1.00 97.75 282 ALA A C 1
ATOM 2179 O O . ALA A 1 282 ? -11.250 1.641 3.800 1.00 97.75 282 ALA A O 1
ATOM 2180 N N . VAL A 1 283 ? -9.601 1.859 5.293 1.00 98.19 283 VAL A N 1
ATOM 2181 C CA . VAL A 1 283 ? -9.739 3.313 5.418 1.00 98.19 283 VAL A CA 1
ATOM 2182 C C . VAL A 1 283 ? -8.386 4.013 5.432 1.00 98.19 283 VAL A C 1
ATOM 2184 O O . VAL A 1 283 ? -7.404 3.515 5.981 1.00 98.19 283 VAL A O 1
ATOM 2187 N N . SER A 1 284 ? -8.321 5.206 4.849 1.00 97.44 284 SER A N 1
ATOM 2188 C CA . SER A 1 284 ? -7.196 6.120 5.042 1.00 97.44 284 SER A CA 1
ATOM 2189 C C . SER A 1 284 ? -7.707 7.540 5.204 1.00 97.44 284 SER A C 1
ATOM 2191 O O . SER A 1 284 ? -8.688 7.940 4.585 1.00 97.44 284 SER A O 1
ATOM 2193 N N . GLY A 1 285 ? -7.053 8.296 6.074 1.00 97.44 285 GLY A N 1
ATOM 2194 C CA . GLY A 1 285 ? -7.417 9.670 6.364 1.00 97.44 285 GLY A CA 1
ATOM 2195 C C . GLY A 1 285 ? -6.811 10.133 7.675 1.00 97.44 285 GLY A C 1
ATOM 2196 O O . GLY A 1 285 ? -6.783 9.390 8.662 1.00 97.44 285 GLY A O 1
ATOM 2197 N N . GLU A 1 286 ? -6.340 11.374 7.689 1.00 97.69 286 GLU A N 1
ATOM 2198 C CA . GLU A 1 286 ? -5.978 12.026 8.940 1.00 97.69 286 GLU A CA 1
ATOM 2199 C C . GLU A 1 286 ? -7.250 12.421 9.695 1.00 97.69 286 GLU A C 1
ATOM 2201 O O . GLU A 1 286 ? -8.170 13.018 9.133 1.00 97.69 286 GLU A O 1
ATOM 2206 N N . LEU A 1 287 ? -7.305 12.086 10.984 1.00 98.31 287 LEU A N 1
ATOM 2207 C CA . LEU A 1 287 ? -8.411 12.464 11.851 1.00 98.31 287 LEU A CA 1
ATOM 2208 C C . LEU A 1 287 ? -8.061 13.734 12.621 1.00 98.31 287 LEU A C 1
ATOM 2210 O O . LEU A 1 287 ? -7.217 13.728 13.519 1.00 98.31 287 LEU A O 1
ATOM 2214 N N . SER A 1 288 ? -8.773 14.814 12.319 1.00 97.75 288 SER A N 1
ATOM 2215 C CA . SER A 1 288 ? -8.700 16.027 13.129 1.00 97.75 288 SER A CA 1
ATOM 2216 C C . SER A 1 288 ? -9.439 15.856 14.461 1.00 97.75 288 SER A C 1
ATOM 2218 O O . SER A 1 288 ? -10.429 15.130 14.553 1.00 97.75 288 SER A O 1
ATOM 2220 N N . ILE A 1 289 ? -9.064 16.647 15.470 1.00 96.88 289 ILE A N 1
ATOM 2221 C CA . ILE A 1 289 ? -9.752 16.701 16.777 1.00 96.88 289 ILE A CA 1
ATOM 2222 C C . ILE A 1 289 ? -11.225 17.147 16.707 1.00 96.88 289 ILE A C 1
ATOM 2224 O O . ILE A 1 289 ? -11.929 17.089 17.708 1.00 96.88 289 ILE A O 1
ATOM 2228 N N . ARG A 1 290 ? -11.696 17.613 15.541 1.00 96.25 290 ARG A N 1
ATOM 2229 C CA . ARG A 1 290 ? -13.100 17.981 15.280 1.00 96.25 290 ARG A CA 1
ATOM 2230 C C . ARG A 1 290 ? -13.873 16.877 14.545 1.00 96.25 290 ARG A C 1
ATOM 2232 O O . ARG A 1 290 ? -14.962 17.131 14.036 1.00 96.25 290 ARG A O 1
ATOM 2239 N N . GLY A 1 291 ? -13.282 15.692 14.390 1.00 96.81 291 GLY A N 1
ATOM 2240 C CA . GLY A 1 291 ? -13.867 14.563 13.664 1.00 96.81 291 GLY A CA 1
ATOM 2241 C C . GLY A 1 291 ? -13.829 14.684 12.135 1.00 96.81 291 GLY A C 1
ATOM 2242 O O . GLY A 1 291 ? -14.364 13.820 11.449 1.00 96.81 291 GLY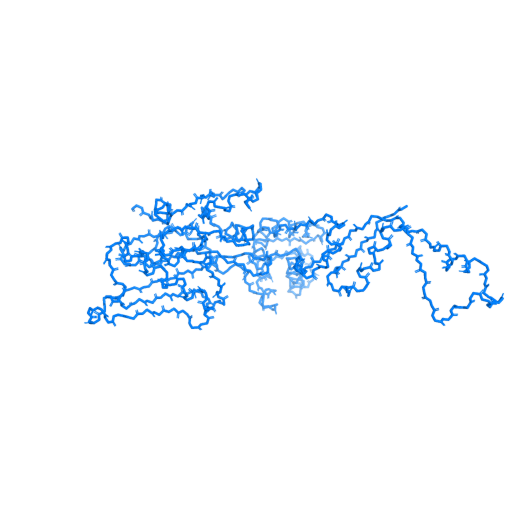 A O 1
ATOM 2243 N N . GLN A 1 292 ? -13.230 15.743 11.577 1.00 98.38 292 GLN A N 1
ATOM 2244 C CA . GLN A 1 292 ? -13.053 15.879 10.123 1.00 98.38 292 GLN A CA 1
ATOM 2245 C C . GLN A 1 292 ? -11.958 14.938 9.623 1.00 98.38 292 GLN A C 1
ATOM 2247 O O . GLN A 1 292 ? -10.931 14.800 10.297 1.00 98.38 292 GLN A O 1
ATOM 2252 N N . VAL A 1 293 ? -12.176 14.375 8.438 1.00 98.50 293 VAL A N 1
ATOM 2253 C CA . VAL A 1 293 ? -11.250 13.494 7.724 1.00 98.50 293 VAL A CA 1
ATOM 2254 C C . VAL A 1 293 ? -10.466 14.320 6.710 1.00 98.50 293 VAL A C 1
ATOM 2256 O O . VAL A 1 293 ? -11.050 14.998 5.866 1.00 98.50 293 VAL A O 1
ATOM 2259 N N . LYS A 1 294 ? -9.140 14.309 6.838 1.00 98.19 294 LYS A N 1
ATOM 2260 C CA . LYS A 1 294 ? -8.214 15.167 6.095 1.00 98.19 294 LYS A CA 1
ATOM 2261 C C . LYS A 1 294 ? -7.392 14.401 5.078 1.00 98.19 294 LYS A C 1
ATOM 2263 O O . LYS A 1 294 ? -7.153 13.203 5.247 1.00 98.19 294 LYS A O 1
ATOM 2268 N N . ALA A 1 295 ? -7.016 15.124 4.021 1.00 97.19 295 ALA A N 1
ATOM 2269 C CA . ALA A 1 295 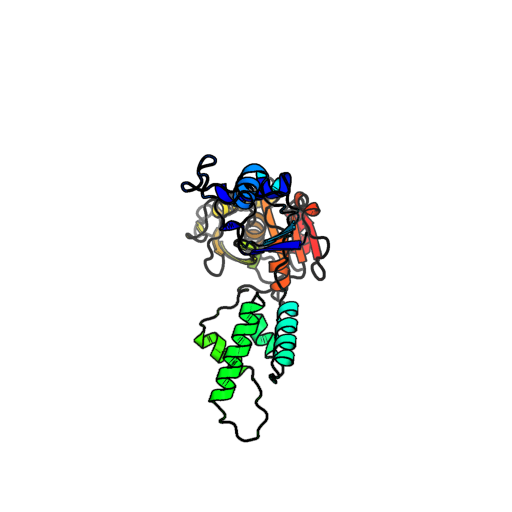? -6.313 14.587 2.870 1.00 97.19 295 ALA A CA 1
ATOM 2270 C C . ALA A 1 295 ? -5.000 13.900 3.256 1.00 97.19 295 ALA A C 1
ATOM 2272 O O . ALA A 1 295 ? -4.318 14.286 4.204 1.00 97.19 295 ALA A O 1
ATOM 2273 N N . VAL A 1 296 ? -4.643 12.878 2.488 1.00 95.94 296 VAL A N 1
ATOM 2274 C CA . VAL A 1 296 ? -3.434 12.076 2.674 1.00 95.94 296 VAL A CA 1
ATOM 2275 C C . VAL A 1 296 ? -2.692 11.919 1.350 1.00 95.94 296 VAL A C 1
ATOM 2277 O O . VAL A 1 296 ? -3.289 11.987 0.279 1.00 95.94 296 VAL A O 1
ATOM 2280 N N . GLY A 1 297 ? -1.381 11.687 1.425 1.00 92.31 297 GLY A N 1
ATOM 2281 C CA . GLY A 1 297 ? -0.555 11.360 0.260 1.00 92.31 297 GLY A CA 1
ATOM 2282 C C . GLY A 1 297 ? -0.568 9.869 -0.092 1.00 92.31 297 GLY A C 1
ATOM 2283 O O . GLY A 1 297 ? -1.000 9.029 0.712 1.00 92.31 297 GLY A O 1
ATOM 2284 N N . GLY A 1 298 ? -0.046 9.560 -1.285 1.00 90.12 298 GLY A N 1
ATOM 2285 C CA . GLY A 1 298 ? 0.169 8.194 -1.777 1.00 90.12 298 GLY A CA 1
ATOM 2286 C C . GLY A 1 298 ? -1.122 7.403 -1.989 1.00 90.12 298 GLY A C 1
ATOM 2287 O O . GLY A 1 298 ? -1.185 6.220 -1.657 1.00 90.12 298 GLY A O 1
ATOM 2288 N N . LEU A 1 299 ? -2.204 8.072 -2.411 1.00 92.50 299 LEU A N 1
ATOM 2289 C CA . LEU A 1 299 ? -3.513 7.429 -2.519 1.00 92.50 299 LEU A CA 1
ATOM 2290 C C . LEU A 1 299 ? -3.522 6.331 -3.585 1.00 92.50 299 LEU A C 1
ATOM 2292 O O . LEU A 1 299 ? -4.057 5.256 -3.330 1.00 92.50 299 LEU A O 1
ATOM 2296 N N . SER A 1 300 ? -2.914 6.582 -4.746 1.00 89.62 300 SER A N 1
ATOM 2297 C CA . SER A 1 300 ? -2.864 5.606 -5.836 1.00 89.62 300 SER A CA 1
ATOM 2298 C C . SER A 1 300 ? -2.230 4.293 -5.371 1.00 89.62 300 SER A C 1
ATOM 2300 O O . SER A 1 300 ? -2.823 3.226 -5.525 1.00 89.62 300 SER A O 1
ATOM 2302 N N . GLU A 1 301 ? -1.076 4.365 -4.710 1.00 88.44 301 GLU A N 1
ATOM 2303 C CA . GLU A 1 301 ? -0.349 3.212 -4.184 1.00 88.44 301 GLU A CA 1
ATOM 2304 C C . GLU A 1 301 ? -1.181 2.478 -3.125 1.00 88.44 301 GLU A C 1
ATOM 2306 O O . GLU A 1 301 ? -1.314 1.254 -3.181 1.00 88.44 301 GLU A O 1
ATOM 2311 N N . LYS A 1 302 ? -1.807 3.216 -2.196 1.00 93.00 302 LYS A N 1
ATOM 2312 C CA . LYS A 1 302 ? -2.696 2.656 -1.161 1.00 93.00 302 LYS A CA 1
ATOM 2313 C C . LYS A 1 302 ? -3.869 1.883 -1.755 1.00 93.00 302 LYS A C 1
ATOM 2315 O O . LYS A 1 302 ? -4.138 0.769 -1.311 1.00 93.00 302 LYS A O 1
ATOM 2320 N N . LEU A 1 303 ? -4.548 2.455 -2.751 1.00 93.38 303 LEU A N 1
ATOM 2321 C CA . LEU A 1 303 ? -5.689 1.823 -3.416 1.00 93.38 303 LEU A CA 1
ATOM 2322 C C . LEU A 1 303 ? -5.265 0.540 -4.141 1.00 93.38 303 LEU A C 1
ATOM 2324 O O . LEU A 1 303 ? -5.933 -0.486 -4.012 1.00 93.38 303 LEU A O 1
ATOM 2328 N N . HIS A 1 304 ? -4.117 0.562 -4.825 1.00 88.00 304 HIS A N 1
ATOM 2329 C CA . HIS A 1 304 ? -3.540 -0.636 -5.439 1.00 88.00 304 HIS A CA 1
ATOM 2330 C C . HIS A 1 304 ? -3.246 -1.725 -4.400 1.00 88.00 304 HIS A C 1
ATOM 2332 O O . HIS A 1 304 ? -3.644 -2.874 -4.595 1.00 88.00 304 HIS A O 1
ATOM 2338 N N . GLY A 1 305 ? -2.613 -1.365 -3.280 1.00 88.31 305 GLY A N 1
ATOM 2339 C CA . GLY A 1 305 ? -2.326 -2.296 -2.187 1.00 88.31 305 GLY A CA 1
ATOM 2340 C C . GLY A 1 305 ? -3.590 -2.893 -1.563 1.00 88.31 305 GLY A C 1
ATOM 2341 O O . GLY A 1 305 ? -3.656 -4.099 -1.328 1.00 88.31 305 GLY A O 1
ATOM 2342 N N . ALA A 1 306 ? -4.627 -2.078 -1.352 1.00 91.81 306 ALA A N 1
ATOM 2343 C CA . ALA A 1 306 ? -5.913 -2.542 -0.838 1.00 91.81 306 ALA A CA 1
ATOM 2344 C C . ALA A 1 306 ? -6.590 -3.530 -1.798 1.00 91.81 306 ALA A C 1
ATOM 2346 O O . ALA A 1 306 ? -7.031 -4.600 -1.372 1.00 91.81 306 ALA A O 1
ATOM 2347 N N . ARG A 1 307 ? -6.603 -3.220 -3.100 1.00 88.56 307 ARG A N 1
ATOM 2348 C CA . ARG A 1 307 ? -7.137 -4.115 -4.134 1.00 88.56 307 ARG A CA 1
ATOM 2349 C C . ARG A 1 307 ? -6.380 -5.443 -4.182 1.00 88.56 307 ARG A C 1
ATOM 2351 O O . ARG A 1 307 ? -7.005 -6.499 -4.208 1.00 88.56 307 ARG A O 1
ATOM 2358 N N . GLN A 1 308 ? -5.046 -5.413 -4.135 1.00 83.88 308 GLN A N 1
ATOM 2359 C CA . GLN A 1 308 ? -4.215 -6.626 -4.100 1.00 83.88 308 GLN A CA 1
ATOM 2360 C C . GLN A 1 308 ? -4.461 -7.479 -2.848 1.00 83.88 308 GLN A C 1
ATOM 2362 O O . GLN A 1 308 ? -4.397 -8.706 -2.912 1.00 83.88 308 GLN A O 1
ATOM 2367 N N . ALA A 1 309 ? -4.777 -6.844 -1.721 1.00 87.62 309 ALA A N 1
ATOM 2368 C CA . ALA A 1 309 ? -5.136 -7.525 -0.484 1.00 87.62 309 ALA A CA 1
ATOM 2369 C C . ALA A 1 309 ? -6.582 -8.061 -0.465 1.00 87.62 309 ALA A C 1
ATOM 2371 O O . ALA A 1 309 ? -6.972 -8.713 0.506 1.00 87.62 309 ALA A O 1
ATOM 2372 N N . GLY A 1 310 ? -7.370 -7.822 -1.520 1.00 89.12 310 GLY A N 1
ATOM 2373 C CA . GLY A 1 310 ? -8.746 -8.304 -1.657 1.00 89.12 310 GLY A CA 1
ATOM 2374 C C . GLY A 1 310 ? -9.802 -7.440 -0.963 1.00 89.12 310 GLY A C 1
ATOM 2375 O O . GLY A 1 310 ? -10.920 -7.908 -0.748 1.00 89.12 310 GLY A O 1
ATOM 2376 N N . ILE A 1 311 ? -9.471 -6.200 -0.591 1.00 94.38 311 ILE A N 1
ATOM 2377 C CA . ILE A 1 311 ? -10.450 -5.245 -0.057 1.00 94.38 311 ILE A CA 1
ATOM 2378 C C . ILE A 1 311 ? -11.459 -4.900 -1.146 1.00 94.38 311 ILE A C 1
ATOM 2380 O O . ILE A 1 311 ? -11.081 -4.636 -2.285 1.00 94.38 311 ILE A O 1
ATOM 2384 N N . ARG A 1 312 ? -12.745 -4.877 -0.784 1.00 94.69 312 ARG A N 1
ATOM 2385 C CA . ARG A 1 312 ? -13.833 -4.525 -1.708 1.00 94.69 312 ARG A CA 1
ATOM 2386 C C . ARG A 1 312 ? -14.219 -3.060 -1.617 1.00 94.69 312 ARG A C 1
ATOM 2388 O O . ARG A 1 312 ? -14.702 -2.505 -2.595 1.00 94.69 312 ARG A O 1
ATOM 2395 N N . LYS A 1 313 ? -14.030 -2.445 -0.449 1.00 97.06 313 LYS A N 1
ATOM 2396 C CA . LYS A 1 313 ? -14.477 -1.082 -0.169 1.00 97.06 313 LYS A CA 1
ATOM 2397 C C . LYS A 1 313 ? -13.396 -0.276 0.530 1.00 97.06 313 LYS A C 1
ATOM 2399 O O . LYS A 1 313 ? -12.836 -0.726 1.528 1.00 97.06 313 LYS A O 1
ATOM 2404 N N . VAL A 1 314 ? -13.127 0.926 0.036 1.00 98.06 314 VAL A N 1
ATOM 2405 C CA . VAL A 1 314 ? -12.130 1.824 0.617 1.00 98.06 314 VAL A CA 1
ATOM 2406 C C . VAL A 1 314 ? -12.738 3.179 0.922 1.00 98.06 314 VAL A C 1
ATOM 2408 O O . VAL A 1 314 ? -13.296 3.835 0.049 1.00 98.06 314 VAL A O 1
ATOM 2411 N N . LEU A 1 315 ? -12.583 3.619 2.167 1.00 98.56 315 LEU A N 1
ATOM 2412 C CA . LEU A 1 315 ? -12.982 4.948 2.603 1.00 98.56 315 LEU A CA 1
ATOM 2413 C C . LEU A 1 315 ? -11.781 5.892 2.523 1.00 98.56 315 LEU A C 1
ATOM 2415 O O . LEU A 1 315 ? -10.716 5.605 3.079 1.00 98.56 315 LEU A O 1
ATOM 2419 N N . ILE A 1 316 ? -11.964 7.021 1.843 1.00 98.38 316 ILE A N 1
ATOM 2420 C CA . ILE A 1 316 ? -10.911 8.015 1.598 1.00 98.38 316 ILE A CA 1
ATOM 2421 C C . ILE A 1 316 ? -11.384 9.414 2.002 1.00 98.38 316 ILE A C 1
ATOM 2423 O O . ILE A 1 316 ? -12.591 9.662 2.047 1.00 98.38 316 ILE A O 1
ATOM 2427 N N . PRO A 1 317 ? -10.479 10.373 2.251 1.00 98.50 317 PRO A N 1
ATOM 2428 C CA . PRO A 1 317 ? -10.880 11.754 2.477 1.00 98.50 317 PRO A CA 1
ATOM 2429 C C . PRO A 1 317 ? -11.560 12.311 1.225 1.00 98.50 317 PRO A C 1
ATOM 2431 O O . PRO A 1 317 ? -11.054 12.149 0.117 1.00 98.50 317 PRO A O 1
ATOM 2434 N N . ALA A 1 318 ? -12.675 13.023 1.384 1.00 98.12 318 ALA A N 1
ATOM 2435 C CA . ALA A 1 318 ? -13.374 13.630 0.248 1.00 98.12 318 ALA A CA 1
ATOM 2436 C C . ALA A 1 318 ? -12.500 14.630 -0.535 1.00 98.12 318 ALA A C 1
ATOM 2438 O O . ALA A 1 318 ? -12.699 14.815 -1.732 1.00 98.12 318 ALA A O 1
ATOM 2439 N N . GLU A 1 319 ? -11.517 15.245 0.129 1.00 97.00 319 GLU A N 1
ATOM 2440 C CA . GLU A 1 319 ? -10.518 16.130 -0.485 1.00 97.00 319 GLU A CA 1
ATOM 2441 C C . GLU A 1 319 ? -9.602 15.381 -1.482 1.00 97.00 319 GLU A C 1
ATOM 2443 O O . GLU A 1 319 ? -9.099 15.998 -2.414 1.00 97.00 319 GLU A O 1
ATOM 2448 N N . ASN A 1 320 ? -9.438 14.059 -1.341 1.00 96.94 320 ASN A N 1
ATOM 2449 C CA . ASN A 1 320 ? -8.597 13.225 -2.205 1.00 96.94 320 ASN A CA 1
ATOM 2450 C C . ASN A 1 320 ? -9.345 12.601 -3.400 1.00 96.94 320 ASN A C 1
ATOM 2452 O O . ASN A 1 320 ? -8.752 11.822 -4.141 1.00 96.94 320 ASN A O 1
ATOM 2456 N N . ILE A 1 321 ? -10.634 12.896 -3.621 1.00 94.69 321 ILE A N 1
ATOM 2457 C CA . ILE A 1 321 ? -11.400 12.254 -4.710 1.00 94.69 321 ILE A CA 1
ATOM 2458 C C . ILE A 1 321 ? -10.787 12.510 -6.098 1.00 94.69 321 ILE A C 1
ATOM 2460 O O . ILE A 1 321 ? -10.867 11.653 -6.971 1.00 94.69 321 ILE A O 1
ATOM 2464 N N . GLY A 1 322 ? -10.140 13.666 -6.289 1.00 92.00 322 GLY A N 1
ATOM 2465 C CA . GLY A 1 322 ? -9.429 14.004 -7.526 1.00 92.00 322 GLY A CA 1
ATOM 2466 C C . GLY A 1 322 ? -8.113 13.245 -7.726 1.00 92.00 322 GLY A C 1
ATOM 2467 O O . GLY A 1 322 ? -7.608 13.219 -8.843 1.00 92.00 322 GLY A O 1
ATOM 2468 N N . ASP A 1 323 ? -7.587 12.610 -6.675 1.00 91.25 323 ASP A N 1
ATOM 2469 C CA . ASP A 1 323 ? -6.350 11.820 -6.711 1.00 91.25 323 ASP A CA 1
ATOM 2470 C C . ASP A 1 323 ? -6.620 10.331 -6.996 1.00 91.25 323 ASP A C 1
ATOM 2472 O O . ASP A 1 323 ? -5.689 9.525 -7.058 1.00 91.25 323 ASP A O 1
ATOM 2476 N N . VAL A 1 324 ? -7.894 9.942 -7.131 1.00 91.94 324 VAL A N 1
ATOM 2477 C CA . VAL A 1 324 ? -8.298 8.571 -7.455 1.00 91.94 324 VAL A CA 1
ATOM 2478 C C . VAL A 1 324 ? -8.010 8.294 -8.937 1.00 91.94 324 VAL A C 1
ATOM 2480 O O . VAL A 1 324 ? -8.502 9.028 -9.797 1.00 91.94 324 VAL A O 1
ATOM 2483 N N . PRO A 1 325 ? -7.247 7.237 -9.269 1.00 86.38 325 PRO A N 1
ATOM 2484 C CA . PRO A 1 325 ? -6.996 6.863 -1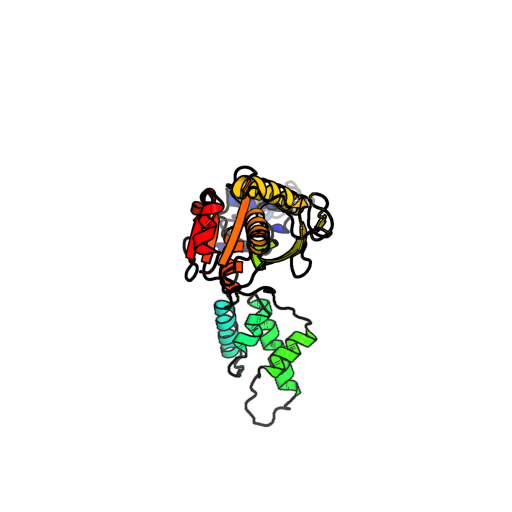0.658 1.00 86.38 325 PRO A CA 1
ATOM 2485 C C . PRO A 1 325 ? -8.288 6.555 -11.426 1.00 86.38 325 PRO A C 1
ATOM 2487 O O . PRO A 1 325 ? -9.243 6.019 -10.867 1.00 86.38 325 PRO A O 1
ATOM 2490 N N . LEU A 1 326 ? -8.302 6.858 -12.730 1.00 81.75 326 LEU A N 1
ATOM 2491 C CA . LEU A 1 326 ? -9.478 6.677 -13.596 1.00 81.75 326 LEU A CA 1
ATOM 2492 C C . LEU A 1 326 ? -9.939 5.213 -13.706 1.00 81.75 326 LEU A C 1
ATOM 2494 O O . LEU A 1 326 ? -11.107 4.970 -13.996 1.00 81.75 326 LEU A O 1
ATOM 2498 N N . GLN A 1 327 ? -9.030 4.255 -13.510 1.00 78.94 327 GLN A N 1
ATOM 2499 C CA . GLN A 1 327 ? -9.296 2.820 -13.587 1.00 78.94 327 GLN A CA 1
ATOM 2500 C C . GLN A 1 327 ? -9.001 2.173 -12.231 1.00 78.94 327 GLN A C 1
ATOM 2502 O O . GLN A 1 327 ? -7.858 1.883 -11.897 1.00 78.94 327 GLN A O 1
ATOM 2507 N N . MET A 1 328 ? -10.052 1.965 -11.439 1.00 81.94 328 MET A N 1
ATOM 2508 C CA . MET A 1 328 ? -10.007 1.283 -10.139 1.00 81.94 328 MET A CA 1
ATOM 2509 C C . MET A 1 328 ? -11.120 0.234 -10.058 1.00 81.94 328 MET A C 1
ATOM 2511 O O . MET A 1 328 ? -11.956 0.237 -9.156 1.00 81.94 328 MET A O 1
ATOM 2515 N N . ASP A 1 329 ? -11.150 -0.661 -11.047 1.00 80.19 329 ASP A N 1
ATOM 2516 C CA . ASP A 1 329 ? -12.164 -1.709 -11.130 1.00 80.19 329 ASP A CA 1
ATOM 2517 C C . ASP A 1 329 ? -12.093 -2.665 -9.92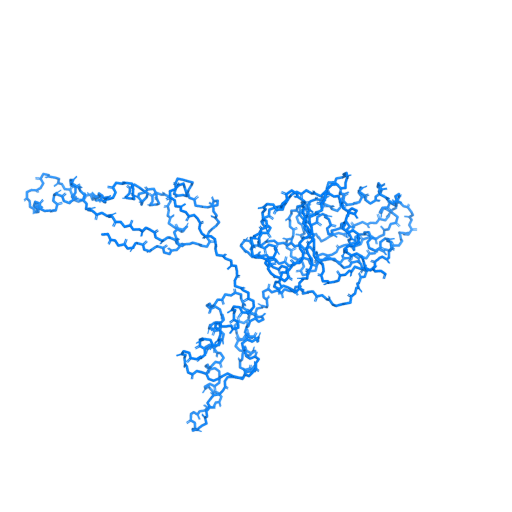8 1.00 80.19 329 ASP A C 1
ATOM 2519 O O . ASP A 1 329 ? -11.018 -3.031 -9.441 1.00 80.19 329 ASP A O 1
ATOM 2523 N N . GLY A 1 330 ? -13.267 -3.090 -9.455 1.00 82.81 330 GLY A N 1
ATOM 2524 C CA . GLY A 1 330 ? -13.397 -4.022 -8.333 1.00 82.81 330 GLY A CA 1
ATOM 2525 C C . GLY A 1 330 ? -13.228 -3.399 -6.943 1.00 82.81 330 GLY A C 1
ATOM 2526 O O . GLY A 1 330 ? -13.277 -4.138 -5.961 1.00 82.81 330 GLY A O 1
ATOM 2527 N N . LEU A 1 331 ? -13.069 -2.073 -6.846 1.00 92.12 331 LEU A N 1
ATOM 2528 C CA . LEU A 1 331 ? -12.966 -1.343 -5.583 1.00 92.12 331 LEU A CA 1
ATOM 2529 C C . LEU A 1 331 ? -14.068 -0.277 -5.468 1.00 92.12 331 LEU A C 1
ATOM 2531 O O . LEU A 1 331 ? -14.152 0.637 -6.282 1.00 92.12 331 LEU A O 1
ATOM 2535 N N . ASP A 1 332 ? -14.900 -0.373 -4.434 1.00 95.62 332 ASP A N 1
ATOM 2536 C CA . ASP A 1 332 ? -15.902 0.638 -4.084 1.00 95.62 332 ASP A CA 1
ATOM 2537 C C . ASP A 1 332 ? -15.244 1.757 -3.261 1.00 95.62 332 ASP A C 1
ATOM 2539 O O . ASP A 1 332 ? -14.866 1.553 -2.104 1.00 95.62 332 ASP A O 1
ATOM 2543 N N . ILE A 1 333 ? -15.045 2.928 -3.870 1.00 97.38 333 ILE A N 1
ATOM 2544 C CA . ILE A 1 333 ? -14.328 4.054 -3.257 1.00 97.38 333 ILE A CA 1
ATOM 2545 C C . ILE A 1 333 ? -15.328 5.063 -2.698 1.00 97.38 333 ILE A C 1
ATOM 2547 O O . ILE A 1 333 ? -16.079 5.697 -3.438 1.00 97.38 333 ILE A O 1
ATOM 2551 N N . ILE A 1 334 ? -15.285 5.259 -1.381 1.00 97.88 334 ILE A N 1
ATOM 2552 C CA . ILE A 1 334 ? -16.243 6.083 -0.647 1.00 97.88 334 ILE A CA 1
ATOM 2553 C C . ILE A 1 334 ? -15.538 7.320 -0.076 1.00 97.88 334 ILE A C 1
ATOM 2555 O O . ILE A 1 334 ? -14.780 7.208 0.894 1.00 97.88 334 ILE A O 1
ATOM 2559 N N . PRO A 1 335 ? -15.776 8.515 -0.641 1.00 98.12 335 PRO A N 1
ATOM 2560 C CA . PRO A 1 335 ? -15.255 9.751 -0.080 1.00 98.12 335 PRO A CA 1
ATOM 2561 C C . PRO A 1 335 ? -16.032 10.141 1.182 1.00 98.12 335 PRO A C 1
ATOM 2563 O O . PRO A 1 335 ? -17.253 10.278 1.139 1.00 98.12 335 PRO A O 1
ATOM 2566 N N . ILE A 1 336 ? -15.321 10.390 2.282 1.00 98.50 336 ILE A N 1
ATOM 2567 C CA . ILE A 1 336 ? -15.900 10.840 3.555 1.00 98.50 336 ILE A CA 1
ATOM 2568 C C . ILE A 1 336 ? -15.318 12.187 3.992 1.00 98.50 336 ILE A C 1
ATOM 2570 O O . ILE A 1 336 ? -14.125 12.456 3.820 1.00 98.50 336 ILE A O 1
ATOM 2574 N N . LYS A 1 337 ? -16.154 13.056 4.570 1.00 98.31 337 LYS A N 1
ATOM 2575 C CA . LYS A 1 337 ? -15.711 14.347 5.147 1.00 98.31 337 LYS A CA 1
ATOM 2576 C C . LYS A 1 337 ? -15.560 14.276 6.659 1.00 98.31 337 LYS A C 1
ATOM 2578 O O . LYS A 1 337 ? -14.696 14.933 7.241 1.00 98.31 337 LYS A O 1
ATOM 2583 N N . ASN A 1 338 ? -16.402 13.481 7.301 1.00 98.12 338 ASN A N 1
ATOM 2584 C CA . ASN A 1 338 ? -16.480 13.350 8.744 1.00 98.12 338 ASN A CA 1
ATOM 2585 C C . ASN A 1 338 ? -16.462 11.869 9.143 1.00 98.12 338 ASN A C 1
ATOM 2587 O O . ASN A 1 338 ? -17.014 11.029 8.438 1.00 98.12 338 ASN A O 1
ATOM 2591 N N . VAL A 1 339 ? -15.819 11.530 10.264 1.00 97.81 339 VAL A N 1
ATOM 2592 C CA . VAL A 1 339 ? -15.583 10.120 10.624 1.00 97.81 339 VAL A CA 1
ATOM 2593 C C . VAL A 1 339 ? -16.874 9.329 10.870 1.00 97.81 339 VAL A C 1
ATOM 2595 O O . VAL A 1 339 ? -16.913 8.122 10.661 1.00 97.81 339 VAL A O 1
ATOM 2598 N N . GLN A 1 340 ? -17.956 10.008 11.231 1.00 96.88 340 GLN A N 1
ATOM 2599 C CA . GLN A 1 340 ? -19.285 9.436 11.411 1.00 96.88 340 GLN A CA 1
ATOM 2600 C C . GLN A 1 340 ? -19.848 8.837 10.112 1.00 96.88 340 GLN A C 1
ATOM 2602 O O . GLN A 1 340 ? -20.572 7.845 10.167 1.00 96.88 340 GLN A O 1
ATOM 2607 N N . GLU A 1 341 ? -19.486 9.389 8.947 1.00 98.06 341 GLU A N 1
ATOM 2608 C CA . GLU A 1 341 ? -19.886 8.858 7.634 1.00 98.06 341 GLU A CA 1
ATOM 2609 C C . GLU A 1 341 ? -19.321 7.448 7.404 1.00 98.06 341 GLU A C 1
ATOM 2611 O O . GLU A 1 341 ? -19.917 6.653 6.685 1.00 98.06 341 GLU A O 1
ATOM 2616 N N . ALA A 1 342 ? -18.220 7.086 8.074 1.00 97.75 342 ALA A N 1
ATOM 2617 C CA . ALA A 1 342 ? -17.636 5.756 7.957 1.00 97.75 342 ALA A CA 1
ATOM 2618 C C . ALA A 1 342 ? -18.497 4.649 8.588 1.00 97.75 342 ALA A C 1
ATOM 2620 O O . ALA A 1 342 ? -18.355 3.482 8.230 1.00 97.75 342 ALA A O 1
ATOM 2621 N N . PHE A 1 343 ? -19.387 4.976 9.530 1.00 97.25 343 PHE A N 1
ATOM 2622 C CA . PHE A 1 343 ? -20.004 3.972 10.402 1.00 97.25 343 PHE A CA 1
ATOM 2623 C C . PHE A 1 343 ? -20.895 2.992 9.642 1.00 97.25 343 PHE A C 1
ATOM 2625 O O . PHE A 1 343 ? -20.802 1.795 9.887 1.00 97.25 343 PHE A O 1
ATOM 2632 N N . ALA A 1 344 ? -21.687 3.489 8.689 1.00 96.56 344 ALA A N 1
ATOM 2633 C CA . ALA A 1 344 ? -22.578 2.670 7.862 1.00 96.56 344 ALA A CA 1
ATOM 2634 C C . ALA A 1 344 ? -21.830 1.743 6.888 1.00 96.56 344 ALA A C 1
ATOM 2636 O O . ALA A 1 344 ? -22.423 0.854 6.283 1.00 96.56 344 ALA A O 1
ATOM 2637 N N . HIS A 1 345 ? -20.531 1.972 6.697 1.00 97.06 345 HIS A N 1
ATOM 2638 C CA . HIS A 1 345 ? -19.704 1.206 5.775 1.00 97.06 345 HIS A CA 1
ATOM 2639 C C . HIS A 1 345 ? -18.759 0.246 6.492 1.00 97.06 345 HIS A C 1
ATOM 2641 O O . HIS A 1 345 ? -18.427 -0.793 5.928 1.00 97.06 345 HIS A O 1
ATOM 2647 N N . VAL A 1 346 ? -18.316 0.610 7.696 1.00 97.38 346 VAL A N 1
ATOM 2648 C CA . VAL A 1 346 ? -17.290 -0.109 8.458 1.00 97.38 346 VAL A CA 1
ATOM 2649 C C . VAL A 1 346 ? -17.901 -1.079 9.460 1.00 97.38 346 VAL A C 1
ATOM 2651 O O . VAL A 1 346 ? -17.368 -2.174 9.627 1.00 97.38 346 VAL A O 1
ATOM 2654 N N . PHE A 1 347 ? -18.981 -0.698 10.147 1.00 97.38 347 PHE A N 1
ATOM 2655 C CA . PHE A 1 347 ? -19.580 -1.557 11.163 1.00 97.38 347 PHE A CA 1
ATOM 2656 C C . PHE A 1 347 ? -20.621 -2.486 10.541 1.00 97.38 347 PHE A C 1
ATOM 2658 O O . PHE A 1 347 ? -21.466 -2.040 9.766 1.00 97.38 347 PHE A O 1
ATOM 2665 N N . ALA A 1 348 ? -20.541 -3.769 10.884 1.00 91.62 348 ALA A N 1
ATOM 2666 C CA . ALA A 1 348 ? -21.557 -4.748 10.524 1.00 91.62 348 ALA A CA 1
ATOM 2667 C C . ALA A 1 348 ? -22.840 -4.517 11.341 1.00 91.62 348 ALA A C 1
ATOM 2669 O O . ALA A 1 348 ? -22.779 -3.972 12.448 1.00 91.62 348 ALA A O 1
ATOM 2670 N N . GLU A 1 349 ? -23.977 -4.919 10.769 1.00 77.38 349 GLU A N 1
ATOM 2671 C CA . GLU A 1 349 ? -25.291 -4.888 11.432 1.00 77.38 349 GLU A CA 1
ATOM 2672 C C . GLU A 1 349 ? -25.393 -5.850 12.621 1.00 77.38 349 GLU A C 1
ATOM 2674 O O . GLU A 1 349 ? -24.795 -6.954 12.561 1.00 77.38 349 GLU A O 1
#

Radius of gyration: 27.65 Å; Cα contacts (8 Å, |Δi|>4): 641; chains: 1; bounding box: 73×66×79 Å

Secondary structure (DSSP, 8-state):
-EEEEETTGGGS-HHHHHHHHHHHHHTEE----TT--TT-TTS-HHHHHHHHH-EE--EEEEE--SS-TTTS-HHHHTTS---PPPPPPHHHHHHHHHHHHHHHT-EE-TTHHHHHHTT-SSHHHHHHHHHHHHHHHHHHS-SSSS--EE-HHHHHHHHHHTT---S------SS-EESEEEEEEEETTEEEEEEEEEEEEE-SSTT---EE--TTS-HHHHHHHHHHHHHHHHHH---GGGEEEEEEEGGG----SGGGHHHHHHHHHHHHHT-EE-TTEEE--EE-TTSBEE--S-HHHHHHHHHHTT--EEEEEGGGGGGS-S--TT-EEEEESBGGGGHHHHB--

Nearest PDB structures (foldseek):
  8dvh-assembly1_B  TM=9.024E-01  e=3.834E-19  Bacillus subtilis subsp. subtilis str. 168
  8dvh-assembly1_A  TM=8.879E-01  e=2.053E-17  Bacillus subtilis subsp. subtilis str. 168
  6v11-assembly1_F  TM=6.533E-01  e=7.710E-20  Yersinia pestis
  5lkm-assembly1_A-2  TM=9.057E-01  e=9.461E-14  Streptococcus pneumoniae
  5lkm-assembly1_C-2  TM=4.525E-01  e=1.592E-14  Streptococcus pneumoniae

pLDDT: mean 91.03, std 7.52, range [53.88, 98.56]

Sequence (349 aa):
GGILFIDEIGEMDQLLQNKLLKVMEDKRVYFESSYYDPHDERIPRYIKRIFEDGVPADFVLIAATTRSKEEISPAFRSRCMEIFFEPLTAEHILTIVEMSARKLQIDIESGVAQAIGNYTNDGRGANKVLVDAYALALNEEPISNHHLIVTCNHVYQAIQDSRLTPPVYARAGQKPEIGRVFGMGVYGYQGGLIELEAVAFPAEKAGQGTIRFNDAAGSMARDSVFNAASVLRQATGKNLKDYDLHINVVGGGKVDGPSAGVAIYLAILSVIEQKLVCQDVAVSGELSIRGQVKAVGGLSEKLHGARQAGIRKVLIPAENIGDVPLQMDGLDIIPIKNVQEAFAHVFAE

Mean predicted aligned error: 7.58 Å

Foldseek 3Di:
DEEDEAEACLVDDPVVLVQVVVCQVVQFHADDDPPDDLPPPPDDPVVNCCNVVGHGNHHDYDYYHLDDPVSDDPSSPVPDDDDDDDWQFLVNQLVLLVVLCVVVVAAEDPCLSVLLSQQDRDSVSSSQLSVQLQVVQCVVDPPDPDRGYRYSVSSVVSCVVVVTDGPADAAFDAFWDFLWAWEKDDDRLAIATWIKGKAKDFDPDALQADEEEQPLEDPLCVVLLVLLQLLCCVPPVDHSSRINMYMYGPPSDHHYDQFCSLRSNRSVCRNVVVFTWRRLEYETFHQGSNQFGHADPSVSNRLSNSVSSNRQEYEHALVCPVVHDPDSPSYHYHHDGGSVVCPVVTTDD

Solvent-accessible surface area (backbone atoms only — not comparable to full-atom values): 19017 Å² total; per-residue (Å²): 116,54,77,46,77,38,75,49,51,57,77,52,53,70,67,56,52,52,50,51,49,49,25,66,72,67,30,31,46,72,64,86,56,98,85,68,57,95,79,48,82,85,59,55,70,71,59,54,44,38,50,74,73,26,43,85,44,51,58,49,80,48,74,39,59,92,60,57,76,87,71,42,58,67,74,58,53,76,76,47,88,87,81,84,81,79,79,59,48,54,68,54,39,27,52,49,38,53,50,49,27,60,76,69,72,48,46,66,41,92,57,32,40,57,57,43,28,57,46,35,69,49,69,67,55,35,50,49,44,53,53,47,10,42,53,48,44,54,68,75,49,73,93,66,95,65,84,72,60,29,42,56,65,34,40,54,50,36,35,59,78,66,65,61,59,54,83,70,85,52,62,47,44,91,62,62,35,63,5,43,33,34,18,46,40,71,59,90,85,43,25,31,53,39,46,34,39,32,49,62,41,78,26,99,45,79,70,67,25,47,81,46,62,56,86,66,39,33,70,44,36,56,50,22,52,55,25,26,51,49,29,44,28,72,76,70,69,52,59,69,32,39,18,38,32,42,40,41,57,64,88,69,59,79,48,62,47,41,34,41,12,46,27,52,32,51,14,52,49,13,42,76,68,70,37,34,20,39,34,33,36,34,27,37,14,21,42,41,66,84,38,37,34,33,64,63,81,64,53,53,31,21,51,53,18,32,50,72,26,56,26,43,33,38,40,35,16,46,80,40,61,86,59,57,65,96,79,55,85,80,49,49,76,43,66,31,58,37,60,75,66,45,47,86,71,38,44,57,134